Protein AF-A0A8T5PWH1-F1 (afdb_monomer)

pLDDT: mean 90.08, std 9.71, range [47.81, 97.44]

Structure (mmCIF, N/CA/C/O backbone):
data_AF-A0A8T5PWH1-F1
#
_entry.id   AF-A0A8T5PWH1-F1
#
loop_
_atom_site.group_PDB
_atom_site.id
_atom_site.type_symbol
_atom_site.label_atom_id
_atom_site.label_alt_id
_atom_site.label_comp_id
_atom_site.label_asym_id
_atom_site.label_entity_id
_atom_site.label_seq_id
_atom_site.pdbx_PDB_ins_code
_atom_site.Cartn_x
_atom_site.Cartn_y
_atom_site.Cartn_z
_atom_site.occupancy
_atom_site.B_iso_or_equiv
_atom_site.auth_seq_id
_atom_site.auth_comp_id
_atom_site.auth_asym_id
_atom_site.auth_atom_id
_atom_site.pdbx_PDB_model_num
ATOM 1 N N . MET A 1 1 ? 1.618 -3.485 6.341 1.00 92.50 1 MET A N 1
ATOM 2 C CA . MET A 1 1 ? 1.962 -2.926 5.008 1.00 92.50 1 MET A CA 1
ATOM 3 C C . MET A 1 1 ? 1.665 -1.430 4.912 1.00 92.50 1 MET A C 1
ATOM 5 O O . MET A 1 1 ? 1.039 -0.870 5.801 1.00 92.50 1 MET A O 1
ATOM 9 N N . ILE A 1 2 ? 2.108 -0.797 3.820 1.00 94.56 2 ILE A N 1
ATOM 10 C CA . ILE A 1 2 ? 1.769 0.587 3.446 1.00 94.56 2 ILE A CA 1
ATOM 11 C C . ILE A 1 2 ? 0.598 0.567 2.457 1.00 94.56 2 ILE A C 1
ATOM 13 O O . ILE A 1 2 ? 0.589 -0.266 1.549 1.00 94.56 2 ILE A O 1
ATOM 17 N N . PHE A 1 3 ? -0.353 1.490 2.600 1.00 94.88 3 PHE A N 1
ATOM 18 C CA . PHE A 1 3 ? -1.535 1.570 1.737 1.00 94.88 3 PHE A CA 1
ATOM 19 C C . PHE A 1 3 ? -1.434 2.732 0.743 1.00 94.88 3 PHE A C 1
ATOM 21 O O . PHE A 1 3 ? -1.719 2.570 -0.442 1.00 94.88 3 PHE A O 1
ATOM 28 N N . ASN A 1 4 ? -0.958 3.888 1.194 1.00 93.38 4 ASN A N 1
ATOM 29 C CA . ASN A 1 4 ? -0.771 5.075 0.378 1.00 93.38 4 ASN A CA 1
ATOM 30 C C . ASN A 1 4 ? 0.542 4.986 -0.407 1.00 93.38 4 ASN A C 1
ATOM 32 O O . ASN A 1 4 ? 1.616 4.764 0.150 1.00 93.38 4 ASN A O 1
ATOM 36 N N . ASN A 1 5 ? 0.476 5.208 -1.723 1.00 92.12 5 ASN A N 1
ATOM 37 C CA . ASN A 1 5 ? 1.646 5.208 -2.612 1.00 92.12 5 ASN A CA 1
ATOM 38 C C . ASN A 1 5 ? 2.511 3.933 -2.509 1.00 92.12 5 ASN A C 1
ATOM 40 O O . ASN A 1 5 ? 3.741 3.990 -2.642 1.00 92.12 5 ASN A O 1
ATOM 44 N N . TYR A 1 6 ? 1.893 2.776 -2.249 1.00 94.50 6 TYR A N 1
ATOM 45 C CA . TYR A 1 6 ? 2.614 1.535 -1.971 1.00 94.50 6 TYR A CA 1
ATOM 46 C C . TYR A 1 6 ? 3.537 1.104 -3.129 1.00 94.50 6 TYR A C 1
ATOM 48 O O . TYR A 1 6 ? 4.581 0.488 -2.888 1.00 94.50 6 TYR A O 1
ATOM 56 N N . LEU A 1 7 ? 3.226 1.474 -4.382 1.00 95.00 7 LEU A N 1
ATOM 57 C CA . LEU A 1 7 ? 4.062 1.150 -5.543 1.00 95.00 7 LEU A CA 1
ATOM 58 C C . LEU A 1 7 ? 5.452 1.781 -5.423 1.00 95.00 7 LEU A C 1
ATOM 60 O O . LEU A 1 7 ? 6.434 1.152 -5.815 1.00 95.00 7 LEU A O 1
ATOM 64 N N . ASN A 1 8 ? 5.574 2.968 -4.809 1.00 93.31 8 ASN A N 1
ATOM 65 C CA . ASN A 1 8 ? 6.879 3.588 -4.548 1.00 93.31 8 ASN A CA 1
ATOM 66 C C . ASN A 1 8 ? 7.753 2.711 -3.647 1.00 93.31 8 ASN A C 1
ATOM 68 O O . ASN A 1 8 ? 8.975 2.707 -3.785 1.00 93.31 8 ASN A O 1
ATOM 72 N N . LYS A 1 9 ? 7.140 1.973 -2.723 1.00 92.06 9 LYS A N 1
ATOM 73 C CA . LYS A 1 9 ? 7.845 1.111 -1.773 1.00 92.06 9 LYS A CA 1
ATOM 74 C C . LYS A 1 9 ? 8.153 -0.253 -2.379 1.00 92.06 9 LYS A C 1
ATOM 76 O O . LYS A 1 9 ? 9.256 -0.755 -2.162 1.00 92.06 9 LYS A O 1
ATOM 81 N N . VAL A 1 10 ? 7.236 -0.798 -3.180 1.00 93.44 10 VAL A N 1
ATOM 82 C CA . VAL A 1 10 ? 7.369 -2.105 -3.846 1.00 93.44 10 VAL A CA 1
ATOM 83 C C . VAL A 1 10 ? 8.328 -2.050 -5.035 1.00 93.44 10 VAL A C 1
ATOM 85 O O . VAL A 1 10 ? 9.243 -2.864 -5.117 1.00 93.44 10 VAL A O 1
ATOM 88 N N . PHE A 1 11 ? 8.171 -1.079 -5.935 1.00 93.88 11 PHE A N 1
ATOM 89 C CA . PHE A 1 11 ? 8.935 -1.018 -7.184 1.00 93.88 11 PHE A CA 1
ATOM 90 C C . PHE A 1 11 ? 10.041 0.036 -7.203 1.00 93.88 11 PHE A C 1
ATOM 92 O O . PHE A 1 11 ? 10.861 0.013 -8.112 1.00 93.88 11 PHE A O 1
ATOM 99 N N . GLY A 1 12 ? 10.126 0.916 -6.199 1.00 89.31 12 GLY A N 1
ATOM 100 C CA . GLY A 1 12 ? 10.997 2.100 -6.223 1.00 89.31 12 GLY A CA 1
ATOM 101 C C . GLY A 1 12 ? 12.500 1.859 -6.402 1.00 89.31 12 GLY A C 1
ATOM 102 O O . GLY A 1 12 ? 13.234 2.833 -6.564 1.00 89.31 12 GLY A O 1
ATOM 103 N N . THR A 1 13 ? 12.966 0.605 -6.405 1.00 93.38 13 THR A N 1
ATOM 104 C CA . THR A 1 13 ? 14.338 0.236 -6.766 1.00 93.38 13 THR A CA 1
ATOM 105 C C . THR A 1 13 ? 14.362 -0.912 -7.777 1.00 93.38 13 THR A C 1
ATOM 107 O O . THR A 1 13 ? 13.559 -1.847 -7.722 1.00 93.38 13 THR A O 1
ATOM 110 N N . LYS A 1 14 ? 15.352 -0.895 -8.680 1.00 93.56 14 LYS A N 1
ATOM 111 C CA . LYS A 1 14 ? 15.585 -1.993 -9.636 1.00 93.56 14 LYS A CA 1
ATOM 112 C C . LYS A 1 14 ? 15.816 -3.341 -8.938 1.00 93.56 14 LYS A C 1
ATOM 114 O O . LYS A 1 14 ? 15.380 -4.363 -9.458 1.00 93.56 14 LYS A O 1
ATOM 119 N N . VAL A 1 15 ? 16.471 -3.346 -7.772 1.00 95.69 15 VAL A N 1
ATOM 120 C CA . VAL A 1 15 ? 16.754 -4.568 -6.996 1.00 95.69 15 VAL A CA 1
ATOM 121 C C . VAL A 1 15 ? 15.458 -5.218 -6.507 1.00 95.69 15 VAL A C 1
ATOM 123 O O . VAL A 1 15 ? 15.275 -6.412 -6.719 1.00 95.69 15 VAL A O 1
ATOM 126 N N . LYS A 1 16 ? 14.509 -4.444 -5.958 1.00 95.88 16 LYS A N 1
ATOM 127 C CA . LYS A 1 16 ? 13.198 -4.977 -5.548 1.00 95.88 16 LYS A CA 1
ATOM 128 C C . LYS A 1 16 ? 12.418 -5.558 -6.720 1.00 95.88 16 LYS A C 1
ATOM 130 O O . LYS A 1 16 ? 11.876 -6.650 -6.597 1.00 95.88 16 LYS A O 1
ATOM 135 N N . VAL A 1 17 ? 12.412 -4.875 -7.870 1.00 95.81 17 VAL A N 1
ATOM 136 C CA . VAL A 1 17 ? 11.751 -5.384 -9.085 1.00 95.81 17 VAL A CA 1
ATOM 137 C C . VAL A 1 17 ? 12.359 -6.727 -9.503 1.00 95.81 17 VAL A C 1
ATOM 139 O O . VAL A 1 17 ? 11.616 -7.650 -9.819 1.00 95.81 17 VAL A O 1
ATOM 142 N N . LYS A 1 18 ? 13.695 -6.861 -9.472 1.00 96.44 18 LYS A N 1
ATOM 143 C CA . LYS A 1 18 ? 14.382 -8.124 -9.782 1.00 96.44 18 LYS A CA 1
ATOM 144 C C . LYS A 1 18 ? 14.034 -9.240 -8.785 1.00 96.44 18 LYS A C 1
ATOM 146 O O . LYS A 1 18 ? 13.733 -10.345 -9.223 1.00 96.44 18 LYS A O 1
ATOM 151 N N . ILE A 1 19 ? 14.046 -8.951 -7.478 1.00 97.06 19 ILE A N 1
ATOM 152 C CA . ILE A 1 19 ? 13.673 -9.917 -6.428 1.00 97.06 19 ILE A CA 1
ATOM 153 C C . ILE A 1 19 ? 12.242 -10.393 -6.628 1.00 97.06 19 ILE A C 1
ATOM 155 O O . ILE A 1 19 ? 12.006 -11.593 -6.694 1.00 97.06 19 ILE A O 1
ATOM 159 N N . LEU A 1 20 ? 11.292 -9.468 -6.767 1.00 97.06 20 LEU A N 1
ATOM 160 C CA . LEU A 1 20 ? 9.891 -9.818 -6.966 1.00 97.06 20 LEU A CA 1
ATOM 161 C C . LEU A 1 20 ? 9.713 -10.628 -8.252 1.00 97.06 20 LEU A C 1
ATOM 163 O O . LEU A 1 20 ? 9.110 -11.693 -8.199 1.00 97.06 20 LEU A O 1
ATOM 167 N N . ARG A 1 21 ? 10.315 -10.208 -9.373 1.00 96.50 21 ARG A N 1
ATOM 168 C CA . ARG A 1 21 ? 10.276 -10.974 -10.629 1.00 96.50 21 ARG A CA 1
ATOM 169 C C . ARG A 1 21 ? 10.718 -12.419 -10.427 1.00 96.50 21 ARG A C 1
ATOM 171 O O . ARG A 1 21 ? 10.034 -13.320 -10.896 1.00 96.50 21 ARG A O 1
ATOM 178 N N . PHE A 1 22 ? 11.837 -12.630 -9.736 1.00 97.00 22 PHE A N 1
ATOM 179 C CA . PHE A 1 22 ? 12.358 -13.965 -9.456 1.00 97.00 22 PHE A CA 1
ATOM 180 C C . PHE A 1 22 ? 11.412 -14.762 -8.545 1.00 97.00 22 PHE A C 1
ATOM 182 O O . PHE A 1 22 ? 11.007 -15.869 -8.882 1.0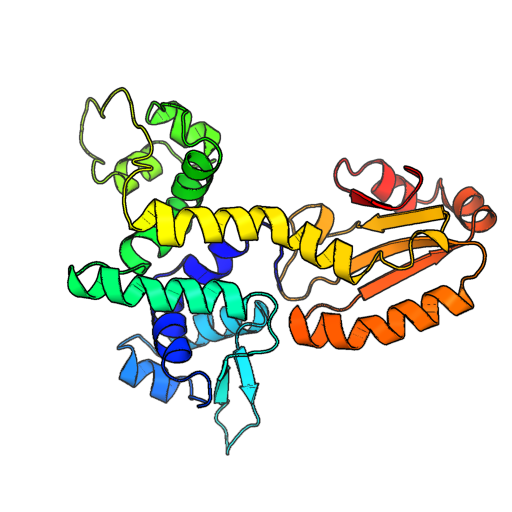0 97.00 22 PHE A O 1
ATOM 189 N N . LEU A 1 23 ? 10.982 -14.183 -7.424 1.00 96.81 23 LEU A N 1
ATOM 190 C CA . LEU A 1 23 ? 10.116 -14.865 -6.461 1.00 96.81 23 LEU A CA 1
ATOM 191 C C . LEU A 1 23 ? 8.728 -15.212 -7.034 1.00 96.81 23 LEU A C 1
ATOM 193 O O . LEU A 1 23 ? 8.175 -16.256 -6.701 1.00 96.81 23 LEU A O 1
ATOM 197 N N . PHE A 1 24 ? 8.170 -14.391 -7.930 1.00 96.69 24 PHE A N 1
ATOM 198 C CA . PHE A 1 24 ? 6.907 -14.694 -8.617 1.00 96.69 24 PHE A CA 1
ATOM 199 C C . PHE A 1 24 ? 7.030 -15.815 -9.666 1.00 96.69 24 PHE A C 1
ATOM 201 O O . PHE A 1 24 ? 6.004 -16.373 -10.054 1.00 96.69 24 PHE A O 1
ATOM 208 N N . GLN A 1 25 ? 8.243 -16.175 -10.109 1.00 95.69 25 GLN A N 1
ATOM 209 C CA . GLN A 1 25 ? 8.470 -17.381 -10.921 1.00 95.69 25 GLN A CA 1
ATOM 210 C C . GLN A 1 25 ? 8.418 -18.658 -10.075 1.00 95.69 25 GLN A C 1
ATOM 212 O O . GLN A 1 25 ? 8.009 -19.699 -10.578 1.00 95.69 25 GLN A O 1
ATOM 217 N N . TYR A 1 26 ? 8.767 -18.560 -8.789 1.00 95.38 26 TYR A N 1
ATOM 218 C CA . TYR A 1 26 ? 8.840 -19.686 -7.858 1.00 95.38 26 TYR A CA 1
ATOM 219 C C . TYR A 1 26 ? 8.033 -19.410 -6.576 1.00 95.38 26 TYR A C 1
ATOM 221 O O . TYR A 1 26 ? 8.592 -19.427 -5.479 1.00 95.38 26 TYR A O 1
ATOM 229 N N . PRO A 1 27 ? 6.713 -19.154 -6.670 1.00 94.00 27 PRO A N 1
ATOM 230 C CA . PRO A 1 27 ? 5.917 -18.677 -5.536 1.00 94.00 27 PRO A CA 1
ATOM 231 C C . PRO A 1 27 ? 5.781 -19.703 -4.398 1.00 94.00 27 PRO A C 1
ATOM 233 O O . PRO A 1 27 ? 5.379 -19.342 -3.293 1.00 94.00 27 PRO A O 1
ATOM 236 N N . ASP A 1 28 ? 6.094 -20.973 -4.661 1.00 92.62 28 ASP A N 1
ATOM 237 C CA . ASP A 1 28 ? 6.028 -22.068 -3.691 1.00 92.62 28 ASP A CA 1
ATOM 238 C C . ASP A 1 28 ? 7.359 -22.383 -3.006 1.00 92.62 28 ASP A C 1
ATOM 240 O O . ASP A 1 28 ? 7.360 -23.052 -1.971 1.00 92.62 28 ASP A O 1
ATOM 244 N N . ARG A 1 29 ? 8.471 -21.841 -3.510 1.00 92.31 29 ARG A N 1
ATOM 245 C CA . ARG A 1 29 ? 9.812 -22.080 -2.975 1.00 92.31 29 ARG A CA 1
ATOM 246 C C . ARG A 1 29 ? 10.281 -20.907 -2.113 1.00 92.31 29 ARG A C 1
ATOM 248 O O . ARG A 1 29 ? 10.066 -19.744 -2.452 1.00 92.31 29 ARG A O 1
ATOM 255 N N . GLY A 1 30 ? 10.923 -21.226 -0.991 1.00 92.12 30 GLY A N 1
ATOM 256 C CA . GLY A 1 30 ? 11.664 -20.261 -0.182 1.00 92.12 30 GLY A CA 1
ATOM 257 C C . GLY A 1 30 ? 13.114 -20.146 -0.630 1.00 92.12 30 GLY A C 1
ATOM 258 O O . GLY A 1 30 ? 13.702 -21.128 -1.077 1.00 92.12 30 GLY A O 1
ATOM 259 N N . PHE A 1 31 ? 13.683 -18.951 -0.491 1.00 93.69 31 PHE A N 1
ATOM 260 C CA . PHE A 1 31 ? 15.080 -18.676 -0.815 1.00 93.69 31 PHE A CA 1
ATOM 261 C C . PHE A 1 31 ? 15.748 -17.866 0.290 1.00 93.69 31 PHE A C 1
ATOM 263 O O . PHE A 1 31 ? 15.154 -16.944 0.854 1.00 93.69 31 PHE A O 1
ATOM 270 N N . THR A 1 32 ? 17.013 -18.156 0.555 1.00 92.38 32 THR A N 1
ATOM 271 C CA . THR A 1 32 ? 17.869 -17.329 1.406 1.00 92.38 32 THR A CA 1
ATOM 272 C C . THR A 1 32 ? 18.322 -16.062 0.677 1.00 92.38 32 THR A C 1
ATOM 274 O O . THR A 1 32 ? 18.342 -15.981 -0.556 1.00 92.38 32 THR A O 1
ATOM 277 N N . SER A 1 33 ? 18.774 -15.059 1.433 1.00 91.50 33 SER A N 1
ATOM 278 C CA . SER A 1 33 ? 19.395 -13.855 0.861 1.00 91.50 33 SER A CA 1
ATOM 279 C C . SER A 1 33 ? 20.625 -14.174 -0.002 1.00 91.50 33 SER A C 1
ATOM 281 O O . SER A 1 33 ? 20.859 -13.504 -1.010 1.00 91.50 33 SER A O 1
ATOM 283 N N . ARG A 1 34 ? 21.400 -15.204 0.366 1.00 89.62 34 ARG A N 1
ATOM 284 C CA . ARG A 1 34 ? 22.597 -15.646 -0.366 1.00 89.62 34 ARG A CA 1
ATOM 285 C C . ARG A 1 34 ? 22.243 -16.308 -1.693 1.00 89.62 34 ARG A C 1
ATOM 287 O O . ARG A 1 34 ? 22.852 -15.971 -2.704 1.00 89.62 34 ARG A O 1
ATOM 294 N N . GLU A 1 35 ? 21.247 -17.193 -1.713 1.00 93.94 35 GLU A N 1
ATOM 295 C CA . GLU A 1 35 ? 20.741 -17.783 -2.959 1.00 93.94 35 GLU A CA 1
ATOM 296 C C . GLU A 1 35 ? 20.217 -16.701 -3.905 1.00 93.94 35 GLU A C 1
ATOM 298 O O . GLU A 1 35 ? 20.626 -16.643 -5.063 1.00 93.94 35 GLU A O 1
ATOM 303 N N . LEU A 1 36 ? 19.383 -15.783 -3.401 1.00 95.19 36 LEU A N 1
ATOM 304 C CA . LEU A 1 36 ? 18.856 -14.675 -4.202 1.00 95.19 36 LEU A CA 1
ATOM 305 C C . LEU A 1 36 ? 19.972 -13.781 -4.751 1.00 95.19 36 LEU A C 1
ATOM 307 O O . LEU A 1 36 ? 19.900 -13.364 -5.903 1.00 95.19 36 LEU A O 1
ATOM 311 N N . SER A 1 37 ? 21.016 -13.509 -3.965 1.00 94.69 37 SER A N 1
ATOM 312 C CA . SER A 1 37 ? 22.180 -12.739 -4.418 1.00 94.69 37 SER A CA 1
ATOM 313 C C . SER A 1 37 ? 22.887 -13.404 -5.603 1.00 94.69 37 SER A C 1
ATOM 315 O O . SER A 1 37 ? 23.173 -12.713 -6.584 1.00 94.69 37 SER A O 1
ATOM 317 N N . LYS A 1 38 ? 23.076 -14.733 -5.558 1.00 93.06 38 LYS A N 1
ATOM 318 C CA . LYS A 1 38 ? 23.654 -15.519 -6.661 1.00 93.06 38 LYS A CA 1
ATOM 319 C C . LYS A 1 38 ? 22.767 -15.494 -7.910 1.00 93.06 38 LYS A C 1
ATOM 321 O O . LYS A 1 38 ? 23.256 -15.178 -8.987 1.00 93.06 38 LYS A O 1
ATOM 326 N N . PHE A 1 39 ? 21.464 -15.755 -7.774 1.00 94.56 39 PHE A N 1
ATOM 327 C CA . PHE A 1 39 ? 20.553 -15.817 -8.927 1.00 94.56 39 PHE A CA 1
ATOM 328 C C . PHE A 1 39 ? 20.279 -14.454 -9.577 1.00 94.56 39 PHE A C 1
ATOM 330 O O . PHE A 1 39 ? 20.096 -14.363 -10.788 1.00 94.56 39 PHE A O 1
ATOM 337 N N . ILE A 1 40 ? 20.217 -13.383 -8.783 1.00 93.19 40 ILE A N 1
ATOM 338 C CA . ILE A 1 40 ? 19.815 -12.046 -9.251 1.00 93.19 40 ILE A CA 1
ATOM 339 C C . ILE A 1 40 ? 21.027 -11.189 -9.664 1.00 93.19 40 ILE A C 1
ATOM 341 O O . ILE A 1 40 ? 20.863 -10.126 -10.282 1.00 93.19 40 ILE A O 1
ATOM 345 N N . ASN A 1 41 ? 22.238 -11.654 -9.339 1.00 91.62 41 ASN A N 1
ATOM 346 C CA . ASN A 1 41 ? 23.502 -10.951 -9.540 1.00 91.62 41 ASN A CA 1
ATOM 347 C C . ASN A 1 41 ? 23.456 -9.527 -8.952 1.00 91.62 41 ASN A C 1
ATOM 349 O O . ASN A 1 41 ? 23.519 -8.516 -9.656 1.00 91.62 41 ASN A O 1
ATOM 353 N N . CYS A 1 42 ? 23.197 -9.443 -7.647 1.00 92.94 42 CYS A N 1
ATOM 354 C CA . CYS A 1 42 ? 23.164 -8.198 -6.875 1.00 92.94 42 CYS A CA 1
ATOM 355 C C . CYS A 1 42 ? 23.820 -8.429 -5.512 1.00 92.94 42 CYS A C 1
ATOM 357 O O . CYS A 1 42 ? 23.760 -9.537 -4.976 1.00 92.94 42 CYS A O 1
ATOM 359 N N . SER A 1 43 ? 24.408 -7.382 -4.925 1.00 93.50 43 SER A N 1
ATOM 360 C CA . SER A 1 43 ? 25.120 -7.499 -3.648 1.00 93.50 43 SER A CA 1
ATOM 361 C C . SER A 1 43 ? 24.210 -7.993 -2.522 1.00 93.50 43 SER A C 1
ATOM 363 O O . SER A 1 43 ? 23.042 -7.598 -2.426 1.00 93.50 43 SER A O 1
ATOM 365 N N . HIS A 1 44 ? 24.765 -8.807 -1.625 1.00 90.44 44 HIS A N 1
ATOM 366 C CA . HIS A 1 44 ? 24.037 -9.368 -0.489 1.00 90.44 44 HIS A CA 1
ATOM 367 C C . HIS A 1 44 ? 23.355 -8.290 0.376 1.00 90.44 44 HIS A C 1
ATOM 369 O O . HIS A 1 44 ? 22.204 -8.459 0.786 1.00 90.44 44 HIS A O 1
ATOM 375 N N . THR A 1 45 ? 24.018 -7.151 0.598 1.00 91.56 45 THR A N 1
ATOM 376 C CA . THR A 1 45 ? 23.474 -6.014 1.360 1.00 91.56 45 THR A CA 1
ATOM 377 C C . THR A 1 45 ? 22.255 -5.399 0.672 1.00 91.56 45 THR A C 1
ATOM 379 O O . THR A 1 45 ? 21.233 -5.157 1.315 1.00 91.56 45 THR A O 1
ATOM 382 N N . SER A 1 46 ? 22.316 -5.195 -0.650 1.00 93.75 46 SER A N 1
ATOM 383 C CA . SER A 1 46 ? 21.192 -4.636 -1.414 1.00 93.75 46 SER A CA 1
ATOM 384 C C . SER A 1 46 ? 19.978 -5.572 -1.436 1.00 93.75 46 SER A C 1
ATOM 386 O O . SER A 1 46 ? 18.840 -5.107 -1.309 1.00 93.75 46 SER A O 1
ATOM 388 N N . ILE A 1 47 ? 20.223 -6.885 -1.533 1.00 95.31 47 ILE A N 1
ATOM 389 C CA . ILE A 1 47 ? 19.196 -7.925 -1.454 1.00 95.31 47 ILE A CA 1
ATOM 390 C C . ILE A 1 47 ? 18.566 -7.931 -0.062 1.00 95.31 47 ILE A C 1
ATOM 392 O O . ILE A 1 47 ? 17.352 -7.803 0.050 1.00 95.31 47 ILE A O 1
ATOM 396 N N . SER A 1 48 ? 19.376 -7.993 0.996 1.00 92.25 48 SER A N 1
ATOM 397 C CA . SER A 1 48 ? 18.901 -8.049 2.386 1.00 92.25 48 SER A CA 1
ATOM 398 C C . SER A 1 48 ? 18.047 -6.835 2.762 1.00 92.25 48 SER A C 1
ATOM 400 O O . SER A 1 48 ? 16.958 -6.988 3.315 1.00 92.25 48 SER A O 1
ATOM 402 N N . ASN A 1 49 ? 18.483 -5.627 2.389 1.00 92.44 49 ASN A N 1
ATOM 403 C CA . ASN A 1 49 ? 17.702 -4.408 2.610 1.00 92.44 49 ASN A CA 1
ATOM 404 C C . ASN A 1 49 ? 16.385 -4.419 1.819 1.00 92.44 49 ASN A C 1
ATOM 406 O O . ASN A 1 49 ? 15.334 -4.073 2.354 1.00 92.44 49 ASN A O 1
ATOM 410 N N . SER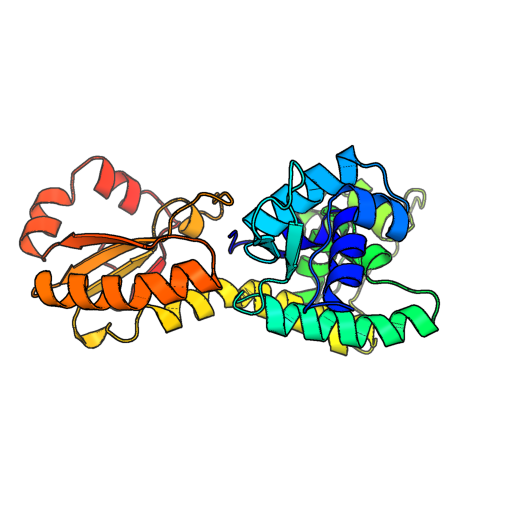 A 1 50 ? 16.419 -4.866 0.560 1.00 95.12 50 SER A N 1
ATOM 411 C CA . SER A 1 50 ? 15.214 -4.958 -0.270 1.00 95.12 50 SER A CA 1
ATOM 412 C C . SER A 1 50 ? 14.224 -6.003 0.254 1.00 95.12 50 SER A C 1
ATOM 414 O O . SER A 1 50 ? 13.022 -5.758 0.222 1.00 95.12 50 SER A O 1
ATOM 416 N N . LEU A 1 51 ? 14.707 -7.137 0.769 1.00 94.56 51 LEU A N 1
ATOM 417 C CA . LEU A 1 51 ? 13.876 -8.178 1.378 1.00 94.56 51 LEU A CA 1
ATOM 418 C C . LEU A 1 51 ? 13.177 -7.677 2.641 1.00 94.56 51 LEU A C 1
ATOM 420 O O . LEU A 1 51 ? 11.997 -7.958 2.811 1.00 94.56 51 LEU A O 1
ATOM 424 N N . ARG A 1 52 ? 13.849 -6.877 3.481 1.00 91.94 52 ARG A N 1
ATOM 425 C CA . ARG A 1 52 ? 13.215 -6.251 4.654 1.00 91.94 52 ARG A CA 1
ATOM 426 C C . ARG A 1 52 ? 12.013 -5.393 4.254 1.00 91.94 52 ARG A C 1
ATOM 428 O O . ARG A 1 52 ? 10.944 -5.521 4.844 1.00 91.94 52 ARG A O 1
ATOM 435 N N . ASP A 1 53 ? 12.168 -4.569 3.223 1.00 92.75 53 ASP A N 1
ATOM 436 C CA . ASP A 1 53 ? 11.083 -3.723 2.718 1.00 92.75 53 ASP A CA 1
ATOM 437 C C . ASP A 1 53 ? 9.944 -4.545 2.093 1.00 92.75 53 ASP A C 1
ATOM 439 O O . ASP A 1 53 ? 8.772 -4.251 2.314 1.00 92.75 53 ASP A O 1
ATOM 443 N N . ILE A 1 54 ? 10.271 -5.586 1.318 1.00 95.50 54 ILE A N 1
ATOM 444 C CA . ILE A 1 54 ? 9.273 -6.479 0.707 1.00 95.50 54 ILE A CA 1
ATOM 445 C C . ILE A 1 54 ? 8.508 -7.256 1.796 1.00 95.50 54 ILE A C 1
ATOM 447 O O . ILE A 1 54 ? 7.291 -7.415 1.693 1.00 95.50 54 ILE A O 1
ATOM 451 N N . ALA A 1 55 ? 9.188 -7.684 2.863 1.00 94.06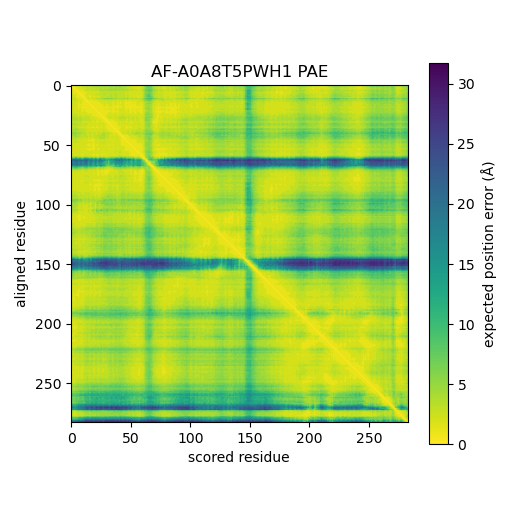 55 ALA A N 1
ATOM 452 C CA . ALA A 1 55 ? 8.564 -8.310 4.026 1.00 94.06 55 ALA A CA 1
ATOM 453 C C . ALA A 1 55 ? 7.643 -7.329 4.767 1.00 94.06 55 ALA A C 1
ATOM 455 O O . ALA A 1 55 ? 6.503 -7.672 5.062 1.00 94.06 55 ALA A O 1
ATOM 456 N N . GLY A 1 56 ? 8.072 -6.077 4.973 1.00 93.00 56 GLY A N 1
ATOM 457 C CA . GLY A 1 56 ? 7.231 -5.022 5.559 1.00 93.00 56 GLY A CA 1
ATOM 458 C C . GLY A 1 56 ? 5.985 -4.677 4.726 1.00 93.00 56 GLY A C 1
ATOM 459 O O . GLY A 1 56 ? 4.973 -4.214 5.254 1.00 93.00 56 GLY A O 1
ATOM 460 N N . MET A 1 57 ? 6.020 -4.951 3.420 1.00 94.50 57 MET A N 1
ATOM 461 C CA . MET A 1 57 ? 4.864 -4.869 2.519 1.00 94.50 57 MET A CA 1
ATOM 462 C C . MET A 1 57 ? 3.953 -6.104 2.565 1.00 94.50 57 MET A C 1
ATOM 464 O O . MET A 1 57 ? 3.007 -6.181 1.785 1.00 94.50 57 MET A O 1
ATOM 468 N N . ASN A 1 58 ? 4.230 -7.062 3.453 1.00 95.38 58 ASN A N 1
ATOM 469 C CA . ASN A 1 58 ? 3.539 -8.344 3.558 1.00 95.38 58 ASN A CA 1
ATOM 470 C C . ASN A 1 58 ? 3.534 -9.141 2.236 1.00 95.38 58 ASN A C 1
ATOM 472 O O . ASN A 1 58 ? 2.588 -9.869 1.955 1.00 95.38 58 ASN A O 1
ATOM 476 N N . LEU A 1 59 ? 4.556 -8.978 1.385 1.00 96.12 59 LEU A N 1
ATOM 477 C CA . LEU A 1 59 ? 4.667 -9.668 0.088 1.00 96.12 59 LEU A CA 1
ATOM 478 C C . LEU A 1 59 ? 5.450 -10.975 0.165 1.00 96.12 59 LEU A C 1
ATOM 480 O O . LEU A 1 59 ? 5.281 -11.851 -0.681 1.00 96.12 59 LEU A O 1
ATOM 484 N N . ILE A 1 60 ? 6.305 -11.101 1.174 1.00 95.69 60 ILE A N 1
ATOM 485 C CA . ILE A 1 60 ? 7.036 -12.319 1.502 1.00 95.69 60 ILE A CA 1
ATOM 486 C C . ILE A 1 60 ? 6.859 -12.599 2.988 1.00 95.69 60 ILE A C 1
ATOM 488 O O . ILE A 1 60 ? 6.742 -11.664 3.780 1.00 95.69 60 ILE A O 1
ATOM 492 N N . ARG A 1 61 ? 6.878 -13.874 3.367 1.00 88.88 61 ARG A N 1
ATOM 493 C CA . ARG A 1 61 ? 7.044 -14.285 4.761 1.00 88.88 61 ARG A CA 1
ATOM 494 C C . ARG A 1 61 ? 8.471 -14.786 4.945 1.00 88.88 61 ARG A C 1
ATOM 496 O O . ARG A 1 61 ? 9.013 -15.454 4.059 1.00 88.88 61 ARG A O 1
ATOM 503 N N . GLY A 1 62 ? 9.069 -14.420 6.075 1.00 71.50 62 GLY A N 1
ATOM 504 C CA . GLY A 1 62 ? 10.246 -15.108 6.584 1.00 71.50 62 GLY A CA 1
ATOM 505 C C . GLY A 1 62 ? 9.760 -16.428 7.156 1.00 71.50 62 GLY A C 1
ATOM 506 O O . GLY A 1 62 ? 9.144 -16.428 8.216 1.00 71.50 62 GLY A O 1
ATOM 507 N N . PHE A 1 63 ? 9.930 -17.514 6.416 1.00 60.16 63 PHE A N 1
ATOM 508 C CA . PHE A 1 63 ? 9.700 -18.840 6.965 1.00 60.16 63 PHE A CA 1
ATOM 509 C C . PHE A 1 63 ? 10.936 -19.236 7.771 1.00 60.16 63 PHE A C 1
ATOM 511 O O . PHE A 1 63 ? 12.044 -18.784 7.473 1.00 60.16 63 PHE A O 1
ATOM 518 N N . GLU A 1 64 ? 10.665 -19.993 8.828 1.00 52.12 64 GLU A N 1
ATOM 519 C CA . GLU A 1 64 ? 11.551 -20.634 9.801 1.00 52.12 64 GLU A CA 1
ATOM 520 C C . GLU A 1 64 ? 13.050 -20.642 9.464 1.00 52.12 64 GLU A C 1
ATOM 522 O O . GLU A 1 64 ? 13.487 -20.911 8.342 1.00 52.12 64 GLU A O 1
ATOM 527 N N . ARG A 1 65 ? 13.866 -20.373 10.488 1.00 54.22 65 ARG A N 1
ATOM 528 C CA . ARG A 1 65 ? 15.317 -20.525 10.402 1.00 54.22 65 ARG A CA 1
ATOM 529 C C . ARG A 1 65 ? 15.651 -21.989 10.111 1.00 54.22 65 ARG A C 1
ATOM 531 O O . ARG A 1 65 ? 15.517 -22.830 10.991 1.00 54.22 65 ARG A O 1
ATOM 538 N N . ILE A 1 66 ? 16.150 -22.281 8.913 1.00 55.12 66 ILE A N 1
ATOM 539 C CA . ILE A 1 66 ? 16.858 -23.540 8.663 1.00 55.12 66 ILE A CA 1
ATOM 540 C C . ILE A 1 66 ? 18.330 -23.255 8.969 1.00 55.12 66 ILE A C 1
ATOM 542 O O . ILE A 1 66 ? 19.022 -22.565 8.213 1.00 55.12 66 ILE A O 1
ATOM 546 N N . GLY A 1 67 ? 18.781 -23.702 10.142 1.00 69.56 67 GLY A N 1
ATOM 547 C CA . GLY A 1 67 ? 20.075 -23.313 10.706 1.00 69.56 67 GLY A CA 1
ATOM 548 C C . GLY A 1 67 ? 20.100 -21.831 11.106 1.00 69.56 67 GLY A C 1
ATOM 549 O O . GLY A 1 67 ? 19.259 -21.368 11.870 1.00 69.56 67 GLY A O 1
ATOM 550 N N . THR A 1 68 ? 21.064 -21.061 10.593 1.00 67.19 68 THR A N 1
ATOM 551 C CA . THR A 1 68 ? 21.207 -19.618 10.891 1.00 67.19 68 THR A CA 1
ATOM 552 C C . THR A 1 68 ? 20.593 -18.701 9.829 1.00 67.19 68 THR A C 1
ATOM 554 O O . THR A 1 68 ? 20.549 -17.482 10.017 1.00 67.19 68 THR A O 1
ATOM 557 N N . ALA A 1 69 ? 20.117 -19.255 8.709 1.00 75.56 69 ALA A N 1
ATOM 558 C CA . ALA A 1 69 ? 19.642 -18.485 7.566 1.00 75.56 69 ALA A CA 1
ATOM 559 C C . ALA A 1 69 ? 18.113 -18.346 7.556 1.00 75.56 69 ALA A C 1
ATOM 561 O O . ALA A 1 69 ? 17.379 -19.322 7.699 1.00 75.56 69 ALA A O 1
ATOM 562 N N . ASN A 1 70 ? 17.633 -17.122 7.322 1.00 83.00 70 ASN A N 1
ATOM 563 C CA . ASN A 1 70 ? 16.212 -16.857 7.104 1.00 83.00 70 ASN A CA 1
ATOM 564 C C . ASN A 1 70 ? 15.830 -17.197 5.656 1.00 83.00 70 ASN A C 1
ATOM 566 O O . ASN A 1 70 ? 16.506 -16.751 4.720 1.00 83.00 70 ASN A O 1
ATOM 570 N N . TYR A 1 71 ? 14.720 -17.915 5.476 1.00 88.62 71 TYR A N 1
ATOM 571 C CA . TYR A 1 71 ? 14.154 -18.215 4.162 1.00 88.62 71 TYR A CA 1
ATOM 572 C C . TYR A 1 71 ? 12.988 -17.284 3.850 1.00 88.62 71 TYR A C 1
ATOM 574 O O . TYR A 1 71 ? 12.098 -17.067 4.665 1.00 88.62 71 TYR A O 1
ATOM 582 N N . PHE A 1 72 ? 12.968 -16.745 2.636 1.00 93.06 72 PHE A N 1
ATOM 583 C CA . PHE A 1 72 ? 11.931 -15.835 2.169 1.00 93.06 72 PHE A CA 1
ATOM 584 C C . PHE A 1 72 ? 11.114 -16.491 1.061 1.00 93.06 72 PHE A C 1
ATOM 586 O O . PHE A 1 72 ? 11.667 -16.892 0.037 1.00 93.06 72 PHE A O 1
ATOM 593 N N . LYS A 1 73 ? 9.794 -16.561 1.239 1.00 94.69 73 LYS A N 1
ATOM 594 C CA . LYS A 1 73 ? 8.847 -17.068 0.231 1.00 94.69 73 LYS A CA 1
ATOM 595 C C . LYS A 1 73 ? 7.691 -16.094 0.059 1.00 94.69 73 LYS A C 1
ATOM 597 O O . LYS A 1 73 ? 7.326 -15.389 0.998 1.00 94.69 73 LYS A O 1
ATOM 602 N N . ILE A 1 74 ? 7.124 -16.047 -1.147 1.00 96.75 74 ILE A N 1
ATOM 603 C CA . ILE A 1 74 ? 5.975 -15.190 -1.458 1.00 96.75 74 ILE A CA 1
ATOM 604 C C . ILE A 1 74 ? 4.816 -15.469 -0.497 1.00 96.75 74 ILE A C 1
ATOM 606 O O . ILE A 1 74 ? 4.399 -16.611 -0.306 1.00 96.75 74 ILE A O 1
ATOM 610 N N . ASN A 1 75 ? 4.255 -14.400 0.068 1.00 95.94 75 ASN A N 1
ATOM 611 C CA . ASN A 1 75 ? 3.006 -14.466 0.804 1.00 95.94 75 ASN A CA 1
ATOM 612 C C . ASN A 1 75 ? 1.830 -14.458 -0.184 1.00 95.94 75 ASN A C 1
ATOM 614 O O . ASN A 1 75 ? 1.387 -13.396 -0.623 1.00 95.94 75 ASN A O 1
ATOM 618 N N . LYS A 1 76 ? 1.295 -15.638 -0.511 1.00 96.25 76 LYS A N 1
ATOM 619 C CA . LYS A 1 76 ? 0.118 -15.768 -1.389 1.00 96.25 76 LYS A CA 1
ATOM 620 C C . LYS A 1 76 ? -1.166 -15.185 -0.782 1.00 96.25 76 LYS A C 1
ATOM 622 O O . LYS A 1 76 ? -2.071 -14.839 -1.532 1.00 96.25 76 LYS A O 1
ATOM 627 N N . MET A 1 77 ? -1.231 -15.040 0.545 1.00 95.69 77 MET A N 1
ATOM 628 C CA . MET A 1 77 ? -2.372 -14.432 1.245 1.00 95.69 77 MET A CA 1
ATOM 629 C C . MET A 1 77 ? -2.343 -12.903 1.193 1.00 95.69 77 MET A C 1
ATOM 631 O O . MET A 1 77 ? -3.336 -12.259 1.517 1.00 95.69 77 MET A O 1
ATOM 635 N N . SER A 1 78 ? -1.214 -12.313 0.784 1.00 96.25 78 SER A N 1
ATOM 636 C CA . SER A 1 78 ? -1.077 -10.867 0.657 1.00 96.25 78 SER A CA 1
ATOM 637 C C . SER A 1 78 ? -2.164 -10.288 -0.240 1.00 96.25 78 SER A C 1
ATOM 639 O O . SER A 1 78 ? -2.357 -10.746 -1.370 1.00 96.25 78 SER A O 1
ATOM 641 N N . ILE A 1 79 ? -2.796 -9.197 0.191 1.00 95.50 79 ILE A N 1
ATOM 642 C CA . ILE A 1 79 ? -3.785 -8.484 -0.626 1.00 95.50 79 ILE A CA 1
ATOM 643 C C . ILE A 1 79 ? -3.197 -7.985 -1.960 1.00 95.50 79 ILE A C 1
ATOM 645 O O . ILE A 1 79 ? -3.930 -7.786 -2.933 1.00 95.50 79 ILE A O 1
ATOM 649 N N . LEU A 1 80 ? -1.870 -7.817 -2.016 1.00 95.81 80 LEU A N 1
ATOM 650 C CA . LEU A 1 80 ? -1.110 -7.397 -3.190 1.00 95.81 80 LEU A CA 1
ATOM 651 C C . LEU A 1 80 ? -0.796 -8.545 -4.166 1.00 95.81 80 LEU A C 1
ATOM 653 O O . LEU A 1 80 ? -0.495 -8.279 -5.332 1.00 95.81 80 LEU A O 1
ATOM 657 N N . PHE A 1 81 ? -0.849 -9.808 -3.722 1.00 96.62 81 PHE A N 1
ATOM 658 C CA . PHE A 1 81 ? -0.321 -10.957 -4.467 1.00 96.62 81 PHE A CA 1
ATOM 659 C C . PHE A 1 81 ? -0.946 -11.095 -5.858 1.00 96.62 81 PHE A C 1
ATOM 661 O O . PHE A 1 81 ? -0.221 -11.145 -6.849 1.00 96.62 81 PHE A O 1
ATOM 668 N N . ASN A 1 82 ? -2.278 -11.101 -5.952 1.00 95.88 82 ASN A N 1
ATOM 669 C CA . ASN A 1 82 ? -2.975 -11.339 -7.220 1.00 95.88 82 ASN A CA 1
ATOM 670 C C . ASN A 1 82 ? -2.693 -10.250 -8.261 1.00 95.88 82 ASN A C 1
ATOM 672 O O . ASN A 1 82 ? -2.475 -10.559 -9.434 1.00 95.88 82 ASN A O 1
ATOM 676 N N . ASN A 1 83 ? -2.648 -8.983 -7.836 1.00 94.69 83 ASN A N 1
ATOM 677 C CA . ASN A 1 83 ? -2.333 -7.888 -8.746 1.00 94.69 83 ASN A CA 1
ATOM 678 C C . ASN A 1 83 ? -0.884 -7.996 -9.240 1.00 94.69 83 ASN A C 1
ATOM 680 O O . ASN A 1 83 ? -0.636 -8.026 -10.444 1.00 94.69 83 ASN A O 1
ATOM 684 N N . LEU A 1 84 ? 0.075 -8.162 -8.326 1.00 96.50 84 LEU A N 1
ATOM 685 C CA . LEU A 1 84 ? 1.481 -8.274 -8.711 1.00 96.50 84 LEU A CA 1
ATOM 686 C C . LEU A 1 84 ? 1.767 -9.532 -9.545 1.00 96.50 84 LEU A C 1
ATOM 688 O O . LEU A 1 84 ? 2.543 -9.461 -10.495 1.00 96.50 84 LEU A O 1
ATOM 692 N N . LYS A 1 85 ? 1.094 -10.658 -9.277 1.00 97.25 85 LYS A N 1
ATOM 693 C CA . LYS A 1 85 ? 1.180 -11.862 -10.116 1.00 97.25 85 LYS A CA 1
ATOM 694 C C . LYS A 1 85 ? 0.788 -11.544 -11.559 1.00 97.25 85 LYS A C 1
ATOM 696 O O . LYS A 1 85 ? 1.531 -11.886 -12.475 1.00 97.25 85 LYS A O 1
ATOM 701 N N . LYS A 1 86 ? -0.330 -10.836 -11.767 1.00 96.00 86 LYS A N 1
ATOM 702 C CA . LYS A 1 86 ? -0.785 -10.394 -13.098 1.00 96.00 86 LYS A CA 1
ATOM 703 C C . LYS A 1 86 ? 0.259 -9.504 -13.784 1.00 96.00 86 LYS A C 1
ATOM 705 O O . LYS A 1 86 ? 0.561 -9.709 -14.957 1.00 96.00 86 LYS A O 1
ATOM 710 N N . VAL A 1 87 ? 0.867 -8.575 -13.043 1.00 95.75 87 VAL A N 1
ATOM 711 C CA . VAL A 1 87 ? 1.945 -7.703 -13.543 1.00 95.75 87 VAL A CA 1
ATOM 712 C C . VAL A 1 87 ? 3.137 -8.507 -14.055 1.00 95.75 87 VAL A C 1
ATOM 714 O O . VAL A 1 87 ? 3.584 -8.278 -15.176 1.00 95.75 87 VAL A O 1
ATOM 717 N N . PHE A 1 88 ? 3.643 -9.458 -13.266 1.00 96.12 88 PHE A N 1
ATOM 718 C CA . PHE A 1 88 ? 4.808 -10.262 -13.649 1.00 96.12 88 PHE A CA 1
ATOM 719 C C . PHE A 1 88 ? 4.497 -11.288 -14.744 1.00 96.12 88 PHE A C 1
ATOM 721 O O . PHE A 1 88 ? 5.384 -11.623 -15.526 1.00 96.12 88 PHE A O 1
ATOM 728 N N . VAL A 1 89 ? 3.243 -11.736 -14.865 1.00 95.44 89 VAL A N 1
ATOM 729 C CA . VAL A 1 89 ? 2.785 -12.509 -16.029 1.00 95.44 89 VAL A CA 1
ATOM 730 C C . VAL A 1 89 ? 2.890 -11.667 -17.301 1.00 95.44 89 VAL A C 1
ATOM 732 O O . VAL A 1 89 ? 3.516 -12.110 -18.260 1.00 95.44 89 VAL A O 1
ATOM 735 N N . TYR A 1 90 ? 2.371 -10.435 -17.308 1.00 94.94 90 TYR A N 1
ATOM 736 C CA . TYR A 1 90 ? 2.482 -9.555 -18.479 1.00 94.94 90 TYR A CA 1
ATOM 737 C C . TYR A 1 90 ? 3.896 -9.034 -18.732 1.00 94.94 90 TYR A C 1
ATOM 739 O O . TYR A 1 90 ? 4.242 -8.748 -19.878 1.00 94.94 90 TYR A O 1
ATOM 747 N N . GLU A 1 91 ? 4.736 -8.923 -17.701 1.00 94.25 91 GLU A N 1
ATOM 748 C CA . GLU A 1 91 ? 6.139 -8.549 -17.880 1.00 94.25 91 GLU A CA 1
ATOM 749 C C . GLU A 1 91 ? 6.875 -9.543 -18.792 1.00 94.25 91 GLU A C 1
ATOM 751 O O . GLU A 1 91 ? 7.750 -9.120 -19.546 1.00 94.25 91 GLU A O 1
ATOM 756 N N . LYS A 1 92 ? 6.489 -10.829 -18.816 1.00 94.31 92 LYS A N 1
ATOM 757 C CA . LYS A 1 92 ? 7.078 -11.821 -19.734 1.00 94.31 92 LYS A CA 1
ATOM 758 C C . LYS A 1 92 ? 6.995 -11.384 -21.200 1.00 94.31 92 LYS A C 1
ATOM 760 O O . LYS A 1 92 ? 7.957 -11.562 -21.939 1.00 94.31 92 LYS A O 1
ATOM 765 N N . GLU A 1 93 ? 5.904 -10.735 -21.607 1.00 92.62 93 GLU A N 1
ATOM 766 C CA . GLU A 1 93 ? 5.756 -10.191 -22.965 1.00 92.62 93 GLU A CA 1
ATOM 767 C C . GLU A 1 93 ? 6.658 -8.976 -23.225 1.00 92.62 93 GLU A C 1
ATOM 769 O O . GLU A 1 93 ? 7.120 -8.770 -24.347 1.00 92.62 93 GLU A O 1
ATOM 774 N N . LEU A 1 94 ? 6.951 -8.171 -22.196 1.00 90.56 94 LEU A N 1
ATOM 775 C CA . LEU A 1 94 ? 7.932 -7.088 -22.314 1.00 90.56 94 LEU A CA 1
ATOM 776 C C . LEU A 1 94 ? 9.345 -7.648 -22.497 1.00 90.56 94 LEU A C 1
ATOM 778 O O . LEU A 1 94 ? 10.102 -7.121 -23.314 1.00 90.56 94 LEU A O 1
ATOM 782 N N . LEU A 1 95 ? 9.675 -8.722 -21.772 1.00 91.88 95 LEU A N 1
ATOM 783 C CA . LEU A 1 95 ? 10.994 -9.356 -21.817 1.00 91.88 95 LEU A CA 1
ATOM 784 C C . LEU A 1 95 ? 11.315 -9.895 -23.212 1.00 91.88 95 LEU A C 1
ATOM 786 O O . LEU A 1 95 ? 12.434 -9.700 -23.673 1.00 91.88 95 LEU A O 1
ATOM 790 N N . LYS A 1 96 ? 10.322 -10.439 -23.934 1.00 92.94 96 LYS A N 1
ATOM 791 C CA . LYS A 1 96 ? 10.463 -10.841 -25.351 1.00 92.94 96 LYS A CA 1
ATOM 792 C C . LYS A 1 96 ? 10.914 -9.700 -26.270 1.00 92.94 96 LYS A C 1
ATOM 794 O O . LYS A 1 96 ? 11.449 -9.942 -27.342 1.00 92.94 96 LYS A O 1
ATOM 799 N N . ARG A 1 97 ? 10.685 -8.447 -25.866 1.00 89.12 97 ARG A N 1
ATOM 800 C CA . ARG A 1 97 ? 11.064 -7.230 -26.604 1.00 89.12 97 ARG A CA 1
ATOM 801 C C . ARG A 1 97 ? 12.279 -6.533 -25.986 1.00 89.12 97 ARG A C 1
ATOM 803 O O . ARG A 1 97 ? 12.417 -5.319 -26.139 1.00 89.12 97 ARG A O 1
ATOM 810 N N . ASN A 1 98 ? 13.097 -7.260 -25.219 1.00 88.56 98 ASN A N 1
ATOM 811 C CA . ASN A 1 98 ? 14.242 -6.743 -24.460 1.00 88.56 98 ASN A CA 1
ATOM 812 C C . ASN A 1 98 ? 13.891 -5.577 -23.515 1.00 88.56 98 ASN A C 1
ATOM 814 O O . ASN A 1 98 ? 14.727 -4.733 -23.192 1.00 88.56 98 ASN A O 1
ATOM 818 N N . LYS A 1 99 ? 12.638 -5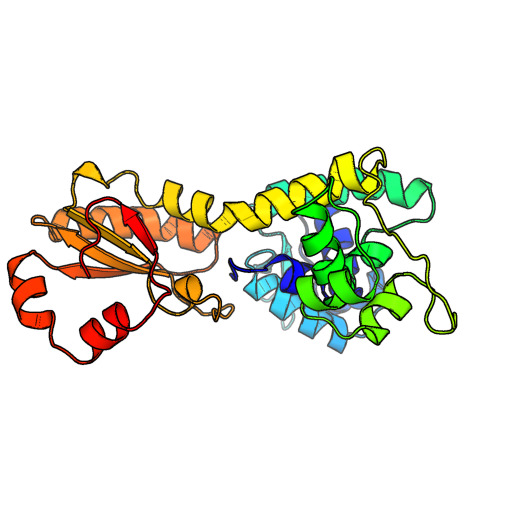.520 -23.045 1.00 88.94 99 LYS A N 1
ATOM 819 C CA . LYS A 1 99 ? 12.144 -4.524 -22.088 1.00 88.94 99 LYS A CA 1
ATOM 820 C C . LYS A 1 99 ? 11.791 -5.202 -20.775 1.00 88.94 99 LYS A C 1
ATOM 822 O O . LYS A 1 99 ? 11.372 -6.348 -20.741 1.00 88.94 99 LYS A O 1
ATOM 827 N N . ASN A 1 100 ? 11.918 -4.489 -19.665 1.00 90.12 100 ASN A N 1
ATOM 828 C CA . ASN A 1 100 ? 11.484 -5.007 -18.370 1.00 90.12 100 ASN A CA 1
ATOM 829 C C . ASN A 1 100 ? 10.860 -3.909 -17.513 1.00 90.12 100 ASN A C 1
ATOM 831 O O . ASN A 1 100 ? 11.111 -2.719 -17.711 1.00 90.12 100 ASN A O 1
ATOM 835 N N . LEU A 1 101 ? 10.067 -4.307 -16.523 1.00 88.62 101 LEU A N 1
ATOM 836 C CA . LEU A 1 101 ? 9.346 -3.402 -15.638 1.00 88.62 101 LEU A CA 1
ATOM 837 C C . LEU A 1 101 ? 10.291 -2.495 -14.848 1.00 88.62 101 LEU A C 1
ATOM 839 O O . LEU A 1 101 ? 9.954 -1.348 -14.575 1.00 88.62 101 LEU A O 1
ATOM 843 N N . GLY A 1 102 ? 11.507 -2.956 -14.544 1.00 87.69 102 GLY A N 1
ATOM 844 C CA . GLY A 1 102 ? 12.527 -2.168 -13.849 1.00 87.69 102 GLY A CA 1
ATOM 845 C C . GLY A 1 102 ? 12.982 -0.935 -14.636 1.00 87.69 102 GLY A C 1
ATOM 846 O O . GLY A 1 102 ? 13.401 0.052 -14.031 1.00 87.69 102 GLY A O 1
ATOM 847 N N . MET A 1 103 ? 12.846 -0.940 -15.966 1.00 88.81 103 MET A N 1
ATOM 848 C CA . MET A 1 103 ? 13.103 0.236 -16.806 1.00 88.81 103 MET A CA 1
ATOM 849 C C . MET A 1 103 ? 12.067 1.344 -16.579 1.00 88.81 103 MET A C 1
ATOM 851 O O . MET A 1 103 ? 12.406 2.521 -16.713 1.00 88.81 103 MET A O 1
ATOM 855 N N . TYR A 1 104 ? 10.843 0.978 -16.189 1.00 88.38 104 TYR A N 1
ATOM 856 C CA . TYR A 1 104 ? 9.700 1.883 -16.045 1.00 88.38 104 TYR A CA 1
ATOM 857 C C . TYR A 1 104 ? 9.377 2.213 -14.586 1.00 88.38 104 TYR A C 1
ATOM 859 O O . TYR A 1 104 ? 9.165 3.372 -14.261 1.00 88.38 104 TYR A O 1
ATOM 867 N N . LEU A 1 105 ? 9.385 1.221 -13.695 1.00 87.75 105 LEU A N 1
ATOM 868 C CA . LEU A 1 105 ? 8.995 1.372 -12.291 1.00 87.75 105 LEU A CA 1
ATOM 869 C C . LEU A 1 105 ? 10.176 1.303 -11.317 1.00 87.75 105 LEU A C 1
ATOM 871 O O . LEU A 1 105 ? 9.989 1.612 -10.154 1.00 87.75 105 LEU A O 1
ATOM 875 N N . GLY A 1 106 ? 11.399 0.986 -11.761 1.00 88.50 106 GLY A N 1
ATOM 876 C CA . GLY A 1 106 ? 12.583 0.811 -10.898 1.00 88.50 106 GLY A CA 1
ATOM 877 C C . GLY A 1 106 ? 13.170 2.085 -10.267 1.00 88.50 106 GLY A C 1
ATOM 878 O O . GLY A 1 106 ? 14.355 2.098 -9.932 1.00 88.50 106 GLY A O 1
ATOM 879 N N . SER A 1 107 ? 12.389 3.164 -10.175 1.00 92.44 107 SER A N 1
ATOM 880 C CA . SER A 1 107 ? 12.760 4.459 -9.600 1.00 92.44 107 SER A CA 1
ATOM 881 C C . SER A 1 107 ? 11.520 5.157 -9.048 1.00 92.44 107 SER A C 1
ATOM 883 O O . SER A 1 107 ? 10.507 5.274 -9.739 1.00 92.44 107 SER A O 1
ATOM 885 N N . SER A 1 108 ? 11.615 5.684 -7.827 1.00 91.38 108 SER A N 1
ATOM 886 C CA . SER A 1 108 ? 10.532 6.442 -7.187 1.00 91.38 108 SER A CA 1
ATOM 887 C C . SER A 1 108 ? 10.068 7.649 -8.014 1.00 91.38 108 SER A C 1
ATOM 889 O O . SER A 1 108 ? 8.870 7.916 -8.068 1.00 91.38 108 SER A O 1
ATOM 891 N N . VAL A 1 109 ? 10.989 8.338 -8.700 1.00 92.94 109 VAL A N 1
ATOM 892 C CA . VAL A 1 109 ? 10.687 9.466 -9.600 1.00 92.94 109 VAL A CA 1
ATOM 893 C C . VAL A 1 109 ? 9.873 8.993 -10.802 1.00 92.94 109 VAL A C 1
ATOM 895 O O . VAL A 1 109 ? 8.837 9.577 -11.108 1.00 92.94 109 VAL A O 1
ATOM 898 N N . LYS A 1 110 ? 10.285 7.889 -11.441 1.00 92.75 110 LYS A N 1
ATOM 899 C CA . LYS A 1 110 ? 9.545 7.322 -12.577 1.00 92.75 110 LYS A CA 1
ATOM 900 C C . LYS A 1 110 ? 8.129 6.924 -12.180 1.00 92.75 110 LYS A C 1
ATOM 902 O O . LYS A 1 110 ? 7.191 7.241 -12.899 1.00 92.75 110 LYS A O 1
ATOM 907 N N . ILE A 1 111 ? 7.964 6.290 -11.017 1.00 94.44 111 ILE A N 1
ATOM 908 C CA . ILE A 1 111 ? 6.639 5.917 -10.508 1.00 94.44 111 ILE A CA 1
ATOM 909 C C . ILE A 1 111 ? 5.784 7.163 -10.260 1.00 94.44 111 ILE A C 1
ATOM 911 O O . ILE A 1 111 ? 4.627 7.163 -10.661 1.00 94.44 111 ILE A O 1
ATOM 915 N N . LYS A 1 112 ? 6.327 8.226 -9.643 1.00 95.12 112 LYS A N 1
ATOM 916 C CA . LYS A 1 112 ? 5.591 9.487 -9.428 1.00 95.12 112 LYS A CA 1
ATOM 917 C C . LYS A 1 112 ? 5.089 10.077 -10.745 1.00 95.12 112 LYS A C 1
ATOM 919 O O . LYS A 1 112 ? 3.901 10.346 -10.866 1.00 95.12 112 LYS A O 1
ATOM 924 N N . ILE A 1 113 ? 5.970 10.205 -11.735 1.00 93.75 113 ILE A N 1
ATOM 925 C CA . ILE A 1 113 ? 5.621 10.742 -13.056 1.00 93.75 113 ILE A CA 1
ATOM 926 C C . ILE A 1 113 ? 4.564 9.866 -13.738 1.00 93.75 113 ILE A C 1
ATOM 928 O O . ILE A 1 113 ? 3.537 10.375 -14.182 1.00 93.75 113 ILE A O 1
ATOM 932 N N . LEU A 1 114 ? 4.782 8.545 -13.779 1.00 93.69 114 LEU A N 1
ATOM 933 C CA . LEU A 1 114 ? 3.847 7.592 -14.382 1.00 93.69 114 LEU A CA 1
ATOM 934 C C . LEU A 1 114 ? 2.488 7.591 -13.673 1.00 93.69 114 LEU A C 1
ATOM 936 O O . LEU A 1 114 ? 1.465 7.489 -14.346 1.00 93.69 114 LEU A O 1
ATOM 940 N N . ARG A 1 115 ? 2.460 7.744 -12.345 1.00 95.06 115 ARG A N 1
ATOM 941 C CA . ARG A 1 115 ? 1.230 7.873 -11.556 1.00 95.06 115 ARG A CA 1
ATOM 942 C C . ARG A 1 115 ? 0.456 9.124 -11.955 1.00 95.06 115 ARG A C 1
ATOM 944 O O . ARG A 1 115 ? -0.733 9.022 -12.238 1.00 95.06 115 ARG A O 1
ATOM 951 N N . THR A 1 116 ? 1.126 10.276 -12.015 1.00 95.06 116 THR A N 1
ATOM 952 C CA . THR A 1 116 ? 0.505 11.564 -12.361 1.00 95.06 116 THR A CA 1
ATOM 953 C C . THR A 1 116 ? -0.135 11.530 -13.746 1.00 95.06 116 THR A C 1
ATOM 955 O O . THR A 1 116 ? -1.307 11.879 -13.881 1.00 95.06 116 THR A O 1
ATOM 958 N N . ILE A 1 117 ? 0.589 11.045 -14.761 1.00 92.31 117 ILE A N 1
ATOM 959 C CA . ILE A 1 117 ? 0.042 10.958 -16.125 1.00 92.31 117 ILE A CA 1
ATOM 960 C C . ILE A 1 117 ? -1.024 9.863 -16.253 1.00 92.31 117 ILE A C 1
ATOM 962 O O . ILE A 1 117 ? -1.979 10.034 -16.999 1.00 92.31 117 ILE A O 1
ATOM 966 N N . SER A 1 118 ? -0.911 8.753 -15.511 1.00 93.19 118 SER A N 1
ATOM 967 C CA . SER A 1 118 ? -1.919 7.680 -15.544 1.00 93.19 118 SER A CA 1
ATOM 968 C C . SER A 1 118 ? -3.229 8.084 -14.874 1.00 93.19 118 SER A C 1
ATOM 970 O O . SER A 1 118 ? -4.273 7.547 -15.235 1.00 93.19 118 SER A O 1
ATOM 972 N N . ALA A 1 119 ? -3.183 9.012 -13.914 1.00 93.38 119 ALA A N 1
ATOM 973 C CA . ALA A 1 119 ? -4.369 9.571 -13.275 1.00 93.38 119 ALA A CA 1
ATOM 974 C C . ALA A 1 119 ? -5.147 10.526 -14.196 1.00 93.38 119 ALA A C 1
ATOM 976 O O . ALA A 1 119 ? -6.345 10.698 -13.994 1.00 93.38 119 ALA A O 1
ATOM 977 N N . ASN A 1 120 ? -4.485 11.114 -15.201 1.00 92.69 120 ASN A N 1
ATOM 978 C CA . ASN A 1 120 ? -5.072 12.062 -16.151 1.00 92.69 120 ASN A CA 1
ATOM 979 C C . ASN A 1 120 ? -4.660 11.698 -17.593 1.00 92.69 120 ASN A C 1
ATOM 981 O O . ASN A 1 120 ? -3.902 12.445 -18.216 1.00 92.69 120 ASN A O 1
ATOM 985 N N . PRO A 1 121 ? -5.108 10.547 -18.128 1.00 91.31 121 PRO A N 1
ATOM 986 C CA . PRO A 1 121 ? -4.603 9.999 -19.391 1.00 91.31 121 PRO A CA 1
ATOM 987 C C . PRO A 1 121 ? -4.844 10.906 -20.609 1.00 91.31 121 PRO A C 1
ATOM 989 O O . PRO A 1 121 ? -4.049 10.885 -21.550 1.00 91.31 121 PRO A O 1
ATOM 992 N N . ASP A 1 122 ? -5.900 11.722 -20.581 1.00 92.31 122 ASP A N 1
ATOM 993 C CA . ASP A 1 122 ? -6.257 12.630 -21.678 1.00 92.31 122 ASP A CA 1
ATOM 994 C C . ASP A 1 122 ? -5.553 13.990 -21.591 1.00 92.31 122 ASP A C 1
ATOM 996 O O . ASP A 1 122 ? -5.446 14.705 -22.593 1.00 92.31 122 ASP A O 1
ATOM 1000 N N . LYS A 1 123 ? -5.019 14.335 -20.410 1.00 92.50 123 LYS A N 1
ATOM 1001 C CA . LYS A 1 123 ? -4.332 15.604 -20.174 1.00 92.50 123 LYS A CA 1
ATOM 1002 C C . LYS A 1 123 ? -2.995 15.618 -20.908 1.00 92.50 123 LYS A C 1
ATOM 1004 O O . LYS A 1 123 ? -2.186 14.695 -20.818 1.00 92.50 123 LYS A O 1
ATOM 1009 N N . THR A 1 124 ? -2.756 16.718 -21.609 1.00 93.31 124 THR A N 1
ATOM 1010 C CA . THR A 1 124 ? -1.457 17.020 -22.208 1.00 93.31 124 THR A CA 1
ATOM 1011 C C . THR A 1 124 ? -0.656 17.887 -21.243 1.00 93.31 124 THR A C 1
ATOM 1013 O O . THR A 1 124 ? -1.190 18.825 -20.653 1.00 93.31 124 THR A O 1
ATOM 1016 N N . TYR A 1 125 ? 0.620 17.569 -21.066 1.00 91.56 125 TYR A N 1
ATOM 1017 C CA . TYR A 1 125 ? 1.497 18.203 -20.089 1.00 91.56 125 TYR A CA 1
ATOM 1018 C C . TYR A 1 125 ? 2.669 18.912 -20.759 1.00 91.56 125 TYR A C 1
ATOM 1020 O O . TYR A 1 125 ? 3.309 18.344 -21.635 1.00 91.56 125 TYR A O 1
ATOM 1028 N N . THR A 1 126 ? 3.038 20.092 -20.265 1.00 90.88 126 THR A N 1
ATOM 1029 C CA . THR A 1 126 ? 4.415 20.585 -20.426 1.00 90.88 126 THR A CA 1
ATOM 1030 C C . THR A 1 126 ? 5.316 19.887 -19.404 1.00 90.88 126 THR A C 1
ATOM 1032 O O . THR A 1 126 ? 4.844 19.411 -18.365 1.00 90.88 126 THR A O 1
ATOM 1035 N N . SER A 1 127 ? 6.633 19.861 -19.622 1.00 88.94 127 SER A N 1
ATOM 1036 C CA . SER A 1 127 ? 7.569 19.283 -18.643 1.00 88.94 127 SER A CA 1
ATOM 1037 C C . SER A 1 127 ? 7.509 19.973 -17.270 1.00 88.94 127 SER A C 1
ATOM 1039 O O . SER A 1 127 ? 7.672 19.312 -16.246 1.00 88.94 127 SER A O 1
ATOM 1041 N N . ARG A 1 128 ? 7.246 21.290 -17.234 1.00 88.94 128 ARG A N 1
ATOM 1042 C CA . ARG A 1 128 ? 7.103 22.064 -15.986 1.00 88.94 128 ARG A CA 1
ATOM 1043 C C . ARG A 1 128 ? 5.793 21.745 -15.268 1.00 88.94 128 ARG A C 1
ATOM 1045 O O . ARG A 1 128 ? 5.806 21.528 -14.059 1.00 88.94 128 ARG A O 1
ATOM 1052 N N . ALA A 1 129 ? 4.684 21.662 -16.006 1.00 92.56 129 ALA A N 1
ATOM 1053 C CA . ALA A 1 129 ? 3.394 21.270 -15.442 1.00 92.56 129 ALA A CA 1
ATOM 1054 C C . ALA A 1 129 ? 3.454 19.848 -14.870 1.00 92.56 129 ALA A C 1
ATOM 1056 O O . ALA A 1 129 ? 2.986 19.607 -13.762 1.00 92.56 129 ALA A O 1
ATOM 1057 N N . LEU A 1 130 ? 4.102 18.921 -15.584 1.00 93.06 130 LEU A N 1
ATOM 1058 C CA . LEU A 1 130 ? 4.296 17.556 -15.105 1.00 93.06 130 LEU A CA 1
ATOM 1059 C C . LEU A 1 130 ? 5.144 17.514 -13.830 1.00 93.06 130 LEU A C 1
ATOM 1061 O O . LEU A 1 130 ? 4.790 16.800 -12.902 1.00 93.06 130 LEU A O 1
ATOM 1065 N N . ALA A 1 131 ? 6.222 18.302 -13.761 1.00 93.31 131 ALA A N 1
ATOM 1066 C CA . ALA A 1 131 ? 7.067 18.399 -12.572 1.00 93.31 131 ALA A CA 1
ATOM 1067 C C . ALA A 1 131 ? 6.284 18.881 -11.340 1.00 93.31 131 ALA A C 1
ATOM 1069 O O . ALA A 1 131 ? 6.359 18.248 -10.282 1.00 93.31 131 ALA A O 1
ATOM 1070 N N . LYS A 1 132 ? 5.479 19.941 -11.508 1.00 94.81 132 LYS A N 1
ATOM 1071 C CA . LYS A 1 132 ? 4.588 20.471 -10.468 1.00 94.81 132 LYS A CA 1
ATOM 1072 C C . LYS A 1 132 ? 3.588 19.407 -10.005 1.00 94.81 132 LYS A C 1
ATOM 1074 O O . LYS A 1 132 ? 3.569 19.066 -8.825 1.00 94.81 132 LYS A O 1
ATOM 1079 N N . ASP A 1 133 ? 2.833 18.821 -10.934 1.00 95.44 133 ASP A N 1
ATOM 1080 C CA . ASP A 1 133 ? 1.770 17.854 -10.624 1.00 95.44 133 ASP A CA 1
ATOM 1081 C C . ASP A 1 133 ? 2.316 16.518 -10.080 1.00 95.44 133 ASP A C 1
ATOM 1083 O O . ASP A 1 133 ? 1.623 15.808 -9.353 1.00 95.44 133 ASP A O 1
ATOM 1087 N N . SER A 1 134 ? 3.556 16.140 -10.416 1.00 94.06 134 SER A N 1
ATOM 1088 C CA . SER A 1 134 ? 4.203 14.929 -9.892 1.00 94.06 134 SER A CA 1
ATOM 1089 C C . SER A 1 134 ? 5.032 15.163 -8.631 1.00 94.06 134 SER A C 1
ATOM 1091 O O . SER A 1 134 ? 5.664 14.220 -8.143 1.00 94.06 134 SER A O 1
ATOM 1093 N N . ASN A 1 135 ? 5.083 16.401 -8.124 1.00 95.19 135 ASN A N 1
ATOM 1094 C CA . ASN A 1 135 ? 5.948 16.813 -7.017 1.00 95.19 135 ASN A CA 1
ATOM 1095 C C . ASN A 1 135 ? 7.393 16.289 -7.193 1.00 95.19 135 ASN A C 1
ATOM 1097 O O . ASN A 1 135 ? 7.921 15.510 -6.382 1.00 95.19 135 ASN A O 1
ATOM 1101 N N . CYS A 1 136 ? 7.973 16.622 -8.348 1.00 94.00 136 CYS A N 1
ATOM 1102 C CA . CYS A 1 136 ? 9.342 16.303 -8.750 1.00 94.00 136 CYS A CA 1
ATOM 1103 C C . CYS A 1 136 ? 10.016 17.571 -9.280 1.00 94.00 136 CYS A C 1
ATOM 1105 O O . CYS A 1 136 ? 9.341 18.488 -9.744 1.00 94.00 136 CYS A O 1
ATOM 1107 N N . SER A 1 137 ? 11.348 17.621 -9.271 1.00 93.19 137 SER A N 1
ATOM 1108 C CA . SER A 1 137 ? 12.035 18.730 -9.934 1.00 93.19 137 SER A CA 1
ATOM 1109 C C . SER A 1 137 ? 11.897 18.623 -11.453 1.00 93.19 137 SER A C 1
ATOM 1111 O O . SER A 1 137 ? 11.813 17.528 -12.019 1.00 93.19 137 SER A O 1
ATOM 1113 N N . HIS A 1 138 ? 11.924 19.764 -12.139 1.00 89.62 138 HIS A N 1
ATOM 1114 C CA . HIS A 1 138 ? 11.893 19.790 -13.603 1.00 89.62 138 HIS A CA 1
ATOM 1115 C C . HIS A 1 138 ? 13.050 18.969 -14.203 1.00 89.62 138 HIS A C 1
ATOM 1117 O O . HIS A 1 138 ? 12.830 18.164 -15.104 1.00 89.62 138 HIS A O 1
ATOM 1123 N N . VAL A 1 139 ? 14.245 19.038 -13.603 1.00 88.81 139 VAL A N 1
ATOM 1124 C CA . VAL A 1 139 ? 15.419 18.229 -13.986 1.00 88.81 139 VAL A CA 1
ATOM 1125 C C . VAL A 1 139 ? 15.167 16.722 -13.842 1.00 88.81 139 VAL A C 1
ATOM 1127 O O . VAL A 1 139 ? 15.558 15.938 -14.707 1.00 88.81 139 VAL A O 1
ATOM 1130 N N . GLN A 1 140 ? 14.504 16.284 -12.766 1.00 91.81 140 GLN A N 1
ATOM 1131 C CA . GLN A 1 140 ? 14.145 14.875 -12.565 1.00 91.81 140 GLN A CA 1
ATOM 1132 C C . GLN A 1 140 ? 13.184 14.365 -13.648 1.00 91.81 140 GLN A C 1
ATOM 1134 O O . GLN A 1 140 ? 13.335 13.230 -14.114 1.00 91.81 140 GLN A O 1
ATOM 1139 N N . VAL A 1 141 ? 12.227 15.200 -14.065 1.00 91.06 141 VAL A N 1
ATOM 1140 C CA . VAL A 1 141 ? 11.310 14.892 -15.170 1.00 91.06 141 VAL A CA 1
ATOM 1141 C C . VAL A 1 141 ? 12.078 14.770 -16.483 1.00 91.06 141 VAL A C 1
ATOM 1143 O O . VAL A 1 141 ? 11.982 13.733 -17.134 1.00 91.06 141 VAL A O 1
ATOM 1146 N N . LEU A 1 142 ? 12.908 15.755 -16.830 1.00 87.94 142 LEU A N 1
ATOM 1147 C CA . LEU A 1 142 ? 13.696 15.746 -18.068 1.00 87.94 142 LEU A CA 1
ATOM 1148 C C . LEU A 1 142 ? 14.629 14.531 -18.167 1.00 87.94 142 LEU A C 1
ATOM 1150 O O . LEU A 1 142 ? 14.625 13.822 -19.173 1.00 87.94 142 LEU A O 1
ATOM 1154 N N . ARG A 1 143 ? 15.349 14.205 -17.084 1.00 87.00 143 ARG A N 1
ATOM 1155 C CA . ARG A 1 143 ? 16.169 12.981 -16.994 1.00 87.00 143 ARG A CA 1
ATOM 1156 C C . ARG A 1 143 ? 15.345 11.713 -17.201 1.00 87.00 143 ARG A C 1
ATOM 1158 O O . ARG A 1 143 ? 15.804 10.780 -17.851 1.00 87.00 143 ARG A O 1
ATOM 1165 N N . THR A 1 144 ? 14.133 11.665 -16.648 1.00 87.94 144 THR A N 1
ATOM 1166 C CA . THR A 1 144 ? 13.244 10.500 -16.769 1.00 87.94 144 THR A CA 1
ATOM 1167 C C . THR A 1 144 ? 12.719 10.316 -18.189 1.00 87.94 144 THR A C 1
ATOM 1169 O O . THR A 1 144 ? 12.624 9.181 -18.652 1.00 87.94 144 THR A O 1
ATOM 1172 N N . LEU A 1 145 ? 12.419 11.416 -18.879 1.00 81.12 145 LEU A N 1
ATOM 1173 C CA . LEU A 1 145 ? 11.984 11.418 -20.276 1.00 81.12 145 LEU A CA 1
ATOM 1174 C C . LEU A 1 145 ? 13.134 11.135 -21.259 1.00 81.12 145 LEU A C 1
ATOM 1176 O O . LEU A 1 145 ? 12.893 11.042 -22.456 1.00 81.12 145 LEU A O 1
ATOM 1180 N N . GLY A 1 146 ? 14.365 10.960 -20.762 1.00 71.56 146 GLY A N 1
ATOM 1181 C CA . GLY A 1 146 ? 15.545 10.678 -21.578 1.00 71.56 146 GLY A CA 1
ATOM 1182 C C . GLY A 1 146 ? 16.154 11.922 -22.215 1.00 71.56 146 GLY A C 1
ATOM 1183 O O . GLY A 1 146 ? 16.904 11.791 -23.174 1.00 71.56 146 GLY A O 1
ATOM 1184 N N . ASN A 1 147 ? 15.841 13.116 -21.702 1.00 61.44 147 ASN A N 1
ATOM 1185 C CA . ASN A 1 147 ? 16.251 14.360 -22.335 1.00 61.44 147 ASN A CA 1
ATOM 1186 C C . ASN A 1 147 ? 16.720 15.455 -21.357 1.00 61.44 147 ASN A C 1
ATOM 1188 O O . ASN A 1 147 ? 16.079 16.496 -21.225 1.00 61.44 147 ASN A O 1
ATOM 1192 N N . PRO A 1 148 ? 17.819 15.222 -20.617 1.00 53.38 148 PRO A N 1
ATOM 1193 C CA . PRO A 1 148 ? 18.321 16.175 -19.628 1.00 53.38 148 PRO A CA 1
ATOM 1194 C C . PRO A 1 148 ? 19.059 17.393 -20.206 1.00 53.38 148 PRO A C 1
ATOM 1196 O O . PRO A 1 148 ? 19.329 18.309 -19.436 1.00 53.38 148 PRO A O 1
ATOM 1199 N N . TYR A 1 149 ? 19.385 17.400 -21.505 1.00 47.81 149 TYR A N 1
ATOM 1200 C CA . TYR A 1 149 ? 20.239 18.416 -22.143 1.00 47.81 149 TYR A CA 1
ATOM 1201 C C . TYR A 1 149 ? 19.564 19.191 -23.289 1.00 47.81 149 TYR A C 1
ATOM 1203 O O . TYR A 1 149 ? 20.206 20.051 -23.885 1.00 47.81 149 TYR A O 1
ATOM 1211 N N . MET A 1 150 ? 18.288 18.937 -23.615 1.00 49.19 150 MET A N 1
ATOM 1212 C CA . MET A 1 150 ? 17.584 19.801 -24.569 1.00 49.19 150 MET A CA 1
ATOM 1213 C C . MET A 1 150 ? 17.290 21.164 -23.944 1.00 49.19 150 MET A C 1
ATOM 1215 O O . MET A 1 150 ? 16.600 21.257 -22.930 1.00 49.19 150 MET A O 1
ATOM 1219 N N . TYR A 1 151 ? 17.750 22.214 -24.625 1.00 50.50 151 TYR A N 1
ATOM 1220 C CA . TYR A 1 151 ? 17.397 23.604 -24.333 1.00 50.50 151 TYR A CA 1
ATOM 1221 C C . TYR A 1 151 ? 15.881 23.854 -24.499 1.00 50.50 151 TYR A C 1
ATOM 1223 O O . TYR A 1 151 ? 15.319 24.672 -23.779 1.00 50.50 151 TYR A O 1
ATOM 1231 N N . ASN A 1 152 ? 15.212 23.078 -25.373 1.00 56.25 152 ASN A N 1
ATOM 1232 C CA . ASN A 1 152 ? 13.757 23.065 -25.584 1.00 56.25 152 ASN A CA 1
ATOM 1233 C C . ASN A 1 152 ? 13.194 21.627 -25.545 1.00 56.25 152 ASN A C 1
ATOM 1235 O O . ASN A 1 152 ? 13.181 20.945 -26.571 1.00 56.25 152 ASN A O 1
ATOM 1239 N N . PRO A 1 153 ? 12.757 21.109 -24.383 1.00 62.03 153 PRO A N 1
ATOM 1240 C CA . PRO A 1 153 ? 12.024 19.845 -24.329 1.00 62.03 153 PRO A CA 1
ATOM 1241 C C . PRO A 1 153 ? 10.711 19.946 -25.126 1.00 62.03 153 PRO A C 1
ATOM 1243 O O . PRO A 1 153 ? 10.193 21.048 -25.281 1.00 62.03 153 PRO A O 1
ATOM 1246 N N . PRO A 1 154 ? 10.134 18.821 -25.595 1.00 65.56 154 PRO A N 1
ATOM 1247 C CA . PRO A 1 154 ? 8.865 18.852 -26.315 1.00 65.56 154 PRO A CA 1
ATOM 1248 C C . PRO A 1 154 ? 7.806 19.603 -25.503 1.00 65.56 154 PRO A C 1
ATOM 1250 O O . PRO A 1 154 ? 7.557 19.272 -24.338 1.00 65.56 154 PRO A O 1
ATOM 1253 N N . ASP A 1 155 ? 7.172 20.591 -26.138 1.00 71.81 155 ASP A N 1
ATOM 1254 C CA . ASP A 1 155 ? 6.214 21.492 -25.486 1.00 71.81 155 ASP A CA 1
ATOM 1255 C C . ASP A 1 155 ? 5.031 20.738 -24.872 1.00 71.81 155 ASP A C 1
ATOM 1257 O O . ASP A 1 155 ? 4.423 21.186 -23.898 1.00 71.81 155 ASP A O 1
ATOM 1261 N N . LYS A 1 156 ? 4.696 19.573 -25.437 1.00 83.62 156 LYS A N 1
ATOM 1262 C CA . LYS A 1 156 ? 3.513 18.789 -25.092 1.00 83.62 156 LYS A CA 1
ATOM 1263 C C . LYS A 1 156 ? 3.839 17.298 -25.000 1.00 83.62 156 LYS A C 1
ATOM 1265 O O . LYS A 1 156 ? 4.286 16.671 -25.954 1.00 83.62 156 LYS A O 1
ATOM 1270 N N . LEU A 1 157 ? 3.557 16.721 -23.837 1.00 85.62 157 LEU A N 1
ATOM 1271 C CA . LEU A 1 157 ? 3.681 15.306 -23.502 1.00 85.62 157 LEU A CA 1
ATOM 1272 C C . LEU A 1 157 ? 2.284 14.733 -23.264 1.00 85.62 157 LEU A C 1
ATOM 1274 O O . LEU A 1 157 ? 1.521 15.276 -22.463 1.00 85.62 157 LEU A O 1
ATOM 1278 N N . LYS A 1 158 ? 1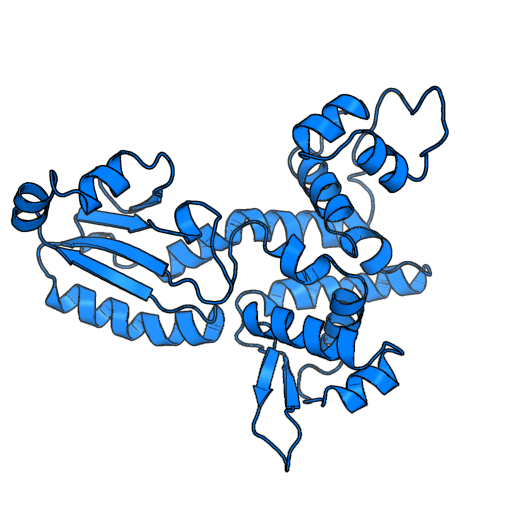.960 13.612 -23.911 1.00 87.56 158 LYS A N 1
ATOM 1279 C CA . LYS A 1 158 ? 0.697 12.891 -23.708 1.00 87.56 158 LYS A CA 1
ATOM 1280 C C . LYS A 1 158 ? 0.963 11.411 -23.459 1.00 87.56 158 LYS A C 1
ATOM 1282 O O . LYS A 1 158 ? 1.890 10.830 -24.026 1.00 87.56 158 LYS A O 1
ATOM 1287 N N . LEU A 1 159 ? 0.161 10.802 -22.590 1.00 88.31 159 LEU A N 1
ATOM 1288 C CA . LEU A 1 159 ? 0.266 9.379 -22.302 1.00 88.31 159 LEU A CA 1
ATOM 1289 C C . LEU A 1 159 ? -0.186 8.559 -23.517 1.00 88.31 159 LEU A C 1
ATOM 1291 O O . LEU A 1 159 ? -1.308 8.700 -23.992 1.00 88.31 159 LEU A O 1
ATOM 1295 N N . ALA A 1 160 ? 0.680 7.664 -23.990 1.00 89.31 160 ALA A N 1
ATOM 1296 C CA . ALA A 1 160 ? 0.355 6.730 -25.063 1.00 89.31 160 ALA A CA 1
ATOM 1297 C C . ALA A 1 160 ? -0.515 5.576 -24.523 1.00 89.31 160 ALA A C 1
ATOM 1299 O O . ALA A 1 160 ? -0.021 4.500 -24.166 1.00 89.31 160 ALA A O 1
ATOM 1300 N N . THR A 1 161 ? -1.820 5.830 -24.401 1.00 90.44 161 THR A N 1
ATOM 1301 C CA . THR A 1 161 ? -2.805 4.907 -23.814 1.00 90.44 161 THR A CA 1
ATOM 1302 C C . THR A 1 161 ? -3.061 3.664 -24.671 1.00 90.44 161 THR A C 1
ATOM 1304 O O . THR A 1 161 ? -3.586 2.665 -24.180 1.00 90.44 161 THR A O 1
ATOM 1307 N N . ASP A 1 162 ? -2.654 3.680 -25.940 1.00 89.12 162 ASP A N 1
ATOM 1308 C CA . ASP A 1 162 ? -2.739 2.562 -26.875 1.00 89.12 162 ASP A CA 1
ATOM 1309 C C . ASP A 1 162 ? -1.707 1.459 -26.584 1.00 89.12 162 ASP A C 1
ATOM 1311 O O . ASP A 1 162 ? -1.934 0.297 -26.935 1.00 89.12 162 ASP A O 1
ATOM 1315 N N . LYS A 1 163 ? -0.593 1.801 -25.918 1.00 90.56 163 LYS A N 1
ATOM 1316 C CA . LYS A 1 163 ? 0.555 0.906 -25.733 1.00 90.56 163 LYS A CA 1
ATOM 1317 C C . LYS A 1 163 ? 0.276 -0.217 -24.741 1.00 90.56 163 LYS A C 1
ATOM 1319 O O . LYS A 1 163 ? -0.323 -0.021 -23.683 1.00 90.56 163 LYS A O 1
ATOM 1324 N N . PHE A 1 164 ? 0.841 -1.389 -25.043 1.00 91.62 164 PHE A N 1
ATOM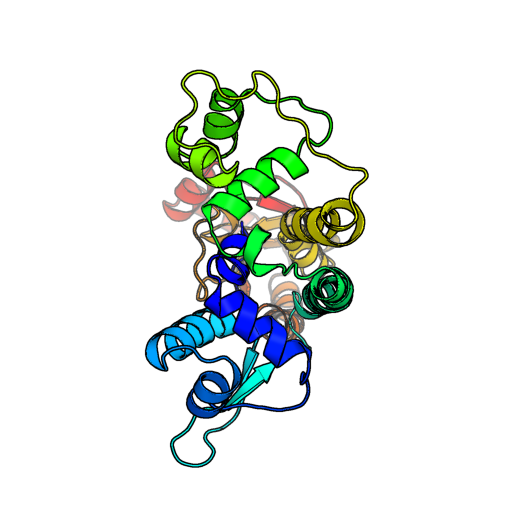 1325 C CA . PHE A 1 164 ? 0.745 -2.602 -24.222 1.00 91.62 164 PHE A CA 1
ATOM 1326 C C . PHE A 1 164 ? 1.075 -2.355 -22.743 1.00 91.62 164 PHE A C 1
ATOM 1328 O O . PHE A 1 164 ? 0.301 -2.745 -21.873 1.00 91.62 164 PHE A O 1
ATOM 1335 N N . LEU A 1 165 ? 2.190 -1.666 -22.462 1.00 90.94 165 LEU A N 1
ATOM 1336 C CA . LEU A 1 165 ? 2.630 -1.372 -21.096 1.00 90.94 165 LEU A CA 1
ATOM 1337 C C . LEU A 1 165 ? 1.543 -0.640 -20.297 1.00 90.94 165 LEU A C 1
ATOM 1339 O O . LEU A 1 165 ? 1.285 -0.997 -19.151 1.00 90.94 165 LEU A O 1
ATOM 1343 N N . TYR A 1 166 ? 0.885 0.355 -20.895 1.00 92.81 166 TYR A N 1
ATOM 1344 C CA . TYR A 1 166 ? -0.193 1.063 -20.216 1.00 92.81 166 TYR A CA 1
ATOM 1345 C C . TYR A 1 166 ? -1.438 0.184 -20.077 1.00 92.81 166 TYR A C 1
ATOM 1347 O O . TYR A 1 166 ? -1.894 -0.044 -18.956 1.00 92.81 166 TYR A O 1
ATOM 1355 N N . LYS A 1 167 ? -1.935 -0.365 -21.196 1.00 93.25 167 LYS A N 1
ATOM 1356 C CA . LYS A 1 167 ? -3.188 -1.139 -21.247 1.00 93.25 167 LYS A CA 1
ATOM 1357 C C . LYS A 1 167 ? -3.195 -2.365 -20.341 1.00 93.25 167 LYS A C 1
ATOM 1359 O O . LYS A 1 167 ? -4.243 -2.701 -19.804 1.00 93.25 167 LYS A O 1
ATOM 1364 N N . LYS A 1 168 ? -2.066 -3.069 -20.232 1.00 94.06 168 LYS A N 1
ATOM 1365 C CA . LYS A 1 168 ? -1.990 -4.360 -19.532 1.00 94.06 168 LYS A CA 1
ATOM 1366 C C . LYS A 1 168 ? -1.358 -4.270 -18.148 1.00 94.06 168 LYS A C 1
ATOM 1368 O O . LYS A 1 168 ? -1.609 -5.151 -17.336 1.00 94.06 168 LYS A O 1
ATOM 1373 N N . ILE A 1 169 ? -0.542 -3.247 -17.876 1.00 94.31 169 ILE A N 1
ATOM 1374 C CA . ILE A 1 169 ? 0.219 -3.156 -16.622 1.00 94.31 169 ILE A CA 1
ATOM 1375 C C . ILE A 1 169 ? -0.088 -1.858 -15.874 1.00 94.31 169 ILE A C 1
ATOM 1377 O O . ILE A 1 169 ? -0.653 -1.917 -14.785 1.00 94.31 169 ILE A O 1
ATOM 1381 N N . LEU A 1 170 ? 0.275 -0.689 -16.419 1.00 94.44 170 LEU A N 1
ATOM 1382 C CA . LEU A 1 170 ? 0.253 0.560 -15.641 1.00 94.44 170 LEU A CA 1
ATOM 1383 C C . LEU A 1 170 ? -1.159 0.962 -15.203 1.00 94.44 170 LEU A C 1
ATOM 1385 O O . LEU A 1 170 ? -1.344 1.344 -14.049 1.00 94.44 170 LEU A O 1
ATOM 1389 N N . LYS A 1 171 ? -2.155 0.838 -16.091 1.00 93.69 171 LYS A N 1
ATOM 1390 C CA . LYS A 1 171 ? -3.549 1.174 -15.773 1.00 93.69 171 LYS A CA 1
ATOM 1391 C C . LYS A 1 171 ? -4.043 0.393 -14.551 1.00 93.69 171 LYS A C 1
ATOM 1393 O O . LYS A 1 171 ? -4.543 0.993 -13.603 1.00 93.69 171 LYS A O 1
ATOM 1398 N N . ASP A 1 172 ? -3.825 -0.920 -14.540 1.00 94.00 172 ASP A N 1
ATOM 1399 C CA . ASP A 1 172 ? -4.317 -1.817 -13.490 1.00 94.00 172 ASP A CA 1
ATOM 1400 C C . ASP A 1 172 ? -3.595 -1.616 -12.149 1.00 94.00 172 ASP A C 1
ATOM 1402 O O . ASP A 1 172 ? -4.237 -1.612 -11.095 1.00 94.00 172 ASP A O 1
ATOM 1406 N N . ILE A 1 173 ? -2.268 -1.427 -12.156 1.00 95.50 173 ILE A N 1
ATOM 1407 C CA . ILE A 1 173 ? -1.516 -1.244 -10.902 1.00 95.50 173 ILE A CA 1
ATOM 1408 C C . ILE A 1 173 ? -1.845 0.088 -10.230 1.00 95.50 173 ILE A C 1
ATOM 1410 O O . ILE A 1 173 ? -2.016 0.115 -9.012 1.00 95.50 173 ILE A O 1
ATOM 1414 N N . PHE A 1 174 ? -1.970 1.176 -11.001 1.00 95.88 174 PHE A N 1
ATOM 1415 C CA . PHE A 1 174 ? -2.297 2.493 -10.450 1.00 95.88 174 PHE A CA 1
ATOM 1416 C C . PHE A 1 174 ? -3.766 2.570 -10.037 1.00 95.88 174 PHE A C 1
ATOM 1418 O O . PHE A 1 174 ? -4.072 3.142 -8.992 1.00 95.88 174 PHE A O 1
ATOM 1425 N N . TYR A 1 175 ? -4.668 1.933 -10.792 1.00 95.19 175 TYR A N 1
ATOM 1426 C CA . TYR A 1 175 ? -6.059 1.779 -10.371 1.00 95.19 175 TYR A CA 1
ATOM 1427 C C . TYR A 1 175 ? -6.150 1.055 -9.025 1.00 95.19 175 TYR A C 1
ATOM 1429 O O . TYR A 1 175 ? -6.849 1.502 -8.118 1.00 95.19 175 TYR A O 1
ATOM 1437 N N . PHE A 1 176 ? -5.414 -0.041 -8.859 1.00 95.81 176 PHE A N 1
ATOM 1438 C CA . PHE A 1 176 ? -5.422 -0.778 -7.604 1.00 95.81 176 PHE A CA 1
ATOM 1439 C C . PHE A 1 176 ? -4.754 -0.017 -6.455 1.00 95.81 176 PHE A C 1
ATOM 1441 O O . PHE A 1 176 ? -5.276 -0.046 -5.349 1.00 95.81 176 PHE A O 1
ATOM 1448 N N . GLU A 1 177 ? -3.656 0.705 -6.696 1.00 95.69 177 GLU A N 1
ATOM 1449 C CA . GLU A 1 177 ? -3.058 1.601 -5.693 1.00 95.69 177 GLU A CA 1
ATOM 1450 C C . GLU A 1 177 ? -4.046 2.653 -5.195 1.00 95.69 177 GLU A C 1
ATOM 1452 O O . GLU A 1 177 ? -4.151 2.855 -3.988 1.00 95.69 177 GLU A O 1
ATOM 1457 N N . LYS A 1 178 ? -4.839 3.251 -6.090 1.00 94.44 178 LYS A N 1
ATOM 1458 C CA . LYS A 1 178 ? -5.885 4.207 -5.703 1.00 94.44 178 LYS A CA 1
ATOM 1459 C C . LYS A 1 178 ? -6.998 3.562 -4.866 1.00 94.44 178 LYS A C 1
ATOM 1461 O O . LYS A 1 178 ? -7.586 4.227 -4.020 1.00 94.44 178 LYS A O 1
ATOM 1466 N N . ASN A 1 179 ? -7.285 2.279 -5.089 1.00 95.38 179 ASN A N 1
ATOM 1467 C CA . ASN A 1 179 ? -8.427 1.582 -4.493 1.00 95.38 179 ASN A CA 1
ATOM 1468 C C . ASN A 1 179 ? -8.076 0.647 -3.328 1.00 95.38 179 ASN A C 1
ATOM 1470 O O . ASN A 1 179 ? -8.979 0.065 -2.730 1.00 95.38 179 ASN A O 1
ATOM 1474 N N . ILE A 1 180 ? -6.801 0.489 -2.966 1.00 95.25 180 ILE A N 1
ATOM 1475 C CA . ILE A 1 180 ? -6.401 -0.472 -1.930 1.00 95.25 180 ILE A CA 1
ATOM 1476 C C . ILE A 1 180 ? -6.991 -0.138 -0.554 1.00 95.25 180 ILE A C 1
ATOM 1478 O O . ILE A 1 180 ? -7.431 -1.041 0.154 1.00 95.25 180 ILE A O 1
ATOM 1482 N N . LEU A 1 181 ? -7.082 1.151 -0.206 1.00 94.31 181 LEU A N 1
ATOM 1483 C CA . LEU A 1 181 ? -7.749 1.595 1.021 1.00 94.31 181 LEU A CA 1
ATOM 1484 C C . LEU A 1 181 ? -9.252 1.308 0.996 1.00 94.31 181 LEU A C 1
ATOM 1486 O O . LEU A 1 181 ? -9.799 0.911 2.017 1.00 94.31 181 LEU A O 1
ATOM 1490 N N . ASN A 1 182 ? -9.912 1.448 -0.156 1.00 94.75 182 ASN A N 1
ATOM 1491 C CA . ASN A 1 182 ? -11.326 1.086 -0.295 1.00 94.75 182 ASN A CA 1
ATOM 1492 C C . ASN A 1 182 ? -11.525 -0.426 -0.155 1.00 94.75 182 ASN A C 1
ATOM 1494 O O . ASN A 1 182 ? -12.473 -0.873 0.477 1.00 94.75 182 ASN A O 1
ATOM 1498 N N . LYS A 1 183 ? -10.596 -1.227 -0.687 1.00 94.06 183 LYS A N 1
ATOM 1499 C CA . LYS A 1 183 ? -10.619 -2.679 -0.500 1.00 94.06 183 LYS A CA 1
ATOM 1500 C C . LYS A 1 183 ? -10.449 -3.060 0.975 1.00 94.06 183 LYS A C 1
ATOM 1502 O O . LYS A 1 183 ? -11.152 -3.947 1.443 1.00 94.06 183 LYS A O 1
ATOM 1507 N N . LEU A 1 184 ? -9.556 -2.382 1.705 1.00 94.88 184 LEU A N 1
ATOM 1508 C CA . LEU A 1 184 ? -9.425 -2.549 3.155 1.00 94.88 184 LEU A CA 1
ATOM 1509 C C . LEU A 1 184 ? -10.724 -2.169 3.875 1.00 94.88 184 LEU A C 1
ATOM 1511 O O . LEU A 1 184 ? -11.231 -2.969 4.654 1.00 94.88 184 LEU A O 1
ATOM 1515 N N . LYS A 1 185 ? -11.271 -0.985 3.571 1.00 95.81 185 LYS A N 1
ATOM 1516 C CA . LYS A 1 185 ? -12.544 -0.493 4.107 1.00 95.81 185 LYS A CA 1
ATOM 1517 C C . LYS A 1 185 ? -13.640 -1.547 3.951 1.00 95.81 185 LYS A C 1
ATOM 1519 O O . LYS A 1 185 ? -14.239 -1.926 4.947 1.00 95.81 185 LYS A O 1
ATOM 1524 N N . ASN A 1 186 ? -13.852 -2.066 2.743 1.00 93.62 186 ASN A N 1
ATOM 1525 C CA . ASN A 1 186 ? -14.921 -3.029 2.460 1.00 93.62 186 ASN A CA 1
ATOM 1526 C C . ASN A 1 186 ? -14.782 -4.349 3.239 1.00 93.62 186 ASN A C 1
ATOM 1528 O O . ASN A 1 186 ? -15.791 -4.963 3.551 1.00 93.62 186 ASN A O 1
ATOM 1532 N N . ASN A 1 187 ? -13.561 -4.773 3.587 1.00 91.69 187 ASN A N 1
ATOM 1533 C CA . ASN A 1 187 ? -13.356 -5.960 4.430 1.00 91.69 187 ASN A CA 1
ATOM 1534 C C . ASN A 1 187 ? -13.682 -5.706 5.913 1.00 91.69 187 ASN A C 1
ATOM 1536 O O . ASN A 1 187 ? -13.845 -6.656 6.680 1.00 91.69 187 ASN A O 1
ATOM 1540 N N . ILE A 1 188 ? -13.716 -4.436 6.326 1.00 92.44 188 ILE A N 1
ATOM 1541 C CA . ILE A 1 188 ? -13.933 -4.029 7.713 1.00 92.44 188 ILE A CA 1
ATOM 1542 C C . ILE A 1 188 ? -15.383 -3.598 7.935 1.00 92.44 188 ILE A C 1
ATOM 1544 O O . ILE A 1 188 ? -15.953 -4.004 8.929 1.00 92.44 188 ILE A O 1
ATOM 1548 N N . VAL A 1 189 ? -15.998 -2.818 7.046 1.00 93.12 189 VAL A N 1
ATOM 1549 C CA . VAL A 1 189 ? -17.251 -2.090 7.349 1.00 93.12 189 VAL A CA 1
ATOM 1550 C C . VAL A 1 189 ? -18.564 -2.821 7.051 1.00 93.12 189 VAL A C 1
ATOM 1552 O O . VAL A 1 189 ? -19.612 -2.183 7.014 1.00 93.12 189 VAL A O 1
ATOM 1555 N N . ASP A 1 190 ? -18.548 -4.135 6.854 1.00 91.94 190 ASP A N 1
ATOM 1556 C CA . ASP A 1 190 ? -19.777 -4.927 6.648 1.00 91.94 190 ASP A CA 1
ATOM 1557 C C . ASP A 1 190 ? -20.706 -4.960 7.879 1.00 91.94 190 ASP A C 1
ATOM 1559 O O . ASP A 1 190 ? -21.878 -5.292 7.750 1.00 91.94 190 ASP A O 1
ATOM 1563 N N . PHE A 1 191 ? -20.222 -4.542 9.053 1.00 91.62 191 PHE A N 1
ATOM 1564 C CA . PHE A 1 191 ? -21.023 -4.330 10.264 1.00 91.62 191 PHE A CA 1
ATOM 1565 C C . PHE A 1 191 ? -21.517 -2.884 10.437 1.00 91.62 191 PHE A C 1
ATOM 1567 O O . PHE A 1 191 ? -21.969 -2.518 11.521 1.00 91.62 191 PHE A O 1
ATOM 1574 N N . GLY A 1 192 ? -21.418 -2.044 9.401 1.00 86.88 192 GLY A N 1
ATOM 1575 C CA . GLY A 1 192 ? -21.758 -0.622 9.465 1.00 86.88 192 GLY A CA 1
ATOM 1576 C C . GLY A 1 192 ? -23.137 -0.339 10.075 1.00 86.88 192 GLY A C 1
ATOM 1577 O O . GLY A 1 192 ? -23.268 0.541 10.919 1.00 86.88 192 GLY A O 1
ATOM 1578 N N . GLU A 1 193 ? -24.155 -1.124 9.735 1.00 91.44 193 GLU A N 1
ATOM 1579 C CA . GLU A 1 193 ? -25.523 -0.950 10.253 1.00 91.44 193 GLU A CA 1
ATOM 1580 C C . GLU A 1 193 ? -25.636 -1.115 11.781 1.00 91.44 193 GLU A C 1
ATOM 1582 O O . GLU A 1 193 ? -26.569 -0.602 12.392 1.00 91.44 193 GLU A O 1
ATOM 1587 N N . LYS A 1 194 ? -24.659 -1.770 12.422 1.00 91.44 194 LYS A N 1
ATOM 1588 C CA . LYS A 1 194 ? -24.596 -1.991 13.878 1.00 91.44 194 LYS A CA 1
ATOM 1589 C C . LYS A 1 194 ? -23.913 -0.848 14.640 1.00 91.44 194 LYS A C 1
ATOM 1591 O O . LYS A 1 194 ? -23.711 -0.926 15.856 1.00 91.44 194 LYS A O 1
ATOM 1596 N N . VAL A 1 195 ? -23.480 0.203 13.942 1.00 94.88 195 VAL A N 1
ATOM 1597 C CA . VAL A 1 195 ? -22.707 1.309 14.518 1.00 94.88 195 VAL A CA 1
ATOM 1598 C C . VAL A 1 195 ? -23.183 2.658 13.980 1.00 94.88 195 VAL A C 1
ATOM 1600 O O . VAL A 1 195 ? -23.659 2.776 12.857 1.00 94.88 195 VAL A O 1
ATOM 1603 N N . SER A 1 196 ? -23.022 3.716 14.774 1.00 94.31 196 SER A N 1
ATOM 1604 C CA . SER A 1 196 ? -23.307 5.087 14.332 1.00 94.31 196 SER A CA 1
ATOM 1605 C C . SER A 1 196 ? -22.233 5.630 13.389 1.00 94.31 196 SER A C 1
ATOM 1607 O O . SER A 1 196 ? -22.544 6.412 12.493 1.00 94.31 196 SER A O 1
ATOM 1609 N N . SER A 1 197 ? -20.964 5.263 13.596 1.00 94.62 197 SER A N 1
ATOM 1610 C CA . SER A 1 197 ? -19.864 5.724 12.745 1.00 94.62 197 SER A CA 1
ATOM 1611 C C . SER A 1 197 ? -18.636 4.819 12.834 1.00 94.62 197 SER A C 1
ATOM 1613 O O . SER A 1 197 ? -18.352 4.247 13.890 1.00 94.62 197 SER A O 1
ATOM 1615 N N . ILE A 1 198 ? -17.900 4.721 11.723 1.00 96.00 198 ILE A N 1
ATOM 1616 C CA . ILE A 1 198 ? -16.561 4.121 11.636 1.00 96.00 198 ILE A CA 1
ATOM 1617 C C . ILE A 1 198 ? -15.647 5.142 10.971 1.00 96.00 198 ILE A C 1
ATOM 1619 O O . ILE A 1 198 ? -15.862 5.517 9.815 1.00 96.00 198 ILE A O 1
ATOM 1623 N N . ILE A 1 199 ? -14.601 5.561 11.675 1.00 94.19 199 ILE A N 1
ATOM 1624 C CA . ILE A 1 199 ? -13.673 6.591 11.215 1.00 94.19 199 ILE A CA 1
ATOM 1625 C C . ILE A 1 199 ? -12.256 6.028 11.252 1.00 94.19 199 ILE A C 1
ATOM 1627 O O . ILE A 1 199 ? -11.745 5.682 12.314 1.00 94.19 199 ILE A O 1
ATOM 1631 N N . LEU A 1 200 ? -11.597 5.977 10.095 1.00 95.06 200 LEU A N 1
ATOM 1632 C CA . LEU A 1 200 ? -10.160 5.733 10.020 1.00 95.06 200 LEU A CA 1
ATOM 1633 C C . LEU A 1 200 ? -9.419 7.021 10.387 1.00 95.06 200 LEU A C 1
ATOM 1635 O O . LEU A 1 200 ? -9.632 8.059 9.753 1.00 95.06 200 LEU A O 1
ATOM 1639 N N . PHE A 1 201 ? -8.501 6.938 11.345 1.00 92.75 201 PHE A N 1
ATOM 1640 C CA . PHE A 1 201 ? -7.623 8.045 11.720 1.00 92.75 201 PHE A CA 1
ATOM 1641 C C . PHE A 1 201 ? -6.152 7.599 11.749 1.00 92.75 201 PHE A C 1
ATOM 1643 O O . PHE A 1 201 ? -5.777 6.566 11.191 1.00 92.75 201 PHE A O 1
ATOM 1650 N N . GLY A 1 202 ? -5.277 8.436 12.304 1.00 91.19 202 GLY A N 1
ATOM 1651 C CA . GLY A 1 202 ? -3.891 8.055 12.549 1.00 91.19 202 GLY A CA 1
ATOM 1652 C C . GLY A 1 202 ? -3.000 8.119 11.308 1.00 91.19 202 GLY A C 1
ATOM 1653 O O . GLY A 1 202 ? -3.143 8.974 10.430 1.00 91.19 202 GLY A O 1
ATOM 1654 N N . SER A 1 203 ? -1.960 7.287 11.278 1.00 92.81 203 SER A N 1
ATOM 1655 C CA . SER A 1 203 ? -0.889 7.413 10.273 1.00 92.81 203 SER A CA 1
ATOM 1656 C C . SER A 1 203 ? -1.334 7.041 8.851 1.00 92.81 203 SER A C 1
ATOM 1658 O O . SER A 1 203 ? -0.950 7.735 7.909 1.00 92.81 203 SER A O 1
ATOM 1660 N N . ILE A 1 204 ? -2.193 6.024 8.704 1.00 94.62 204 ILE A N 1
ATOM 1661 C CA . ILE A 1 204 ? -2.728 5.569 7.408 1.00 94.62 204 ILE A CA 1
ATOM 1662 C C . ILE A 1 204 ? -3.654 6.622 6.800 1.00 94.62 204 ILE A C 1
ATOM 1664 O O . ILE A 1 204 ? -3.573 6.909 5.605 1.00 94.62 204 ILE A O 1
ATOM 1668 N N . ALA A 1 205 ? -4.523 7.222 7.614 1.00 92.94 205 ALA A N 1
ATOM 1669 C CA . ALA A 1 205 ? -5.443 8.255 7.154 1.00 92.94 205 ALA A CA 1
ATOM 1670 C C . ALA A 1 205 ? -4.680 9.488 6.620 1.00 92.94 205 ALA A C 1
ATOM 1672 O O . ALA A 1 205 ? -5.019 10.018 5.561 1.00 92.94 205 ALA A O 1
ATOM 1673 N N . ARG A 1 206 ? -3.565 9.837 7.284 1.00 90.44 206 ARG A N 1
ATOM 1674 C CA . ARG A 1 206 ? -2.642 10.934 6.931 1.00 90.44 206 ARG A CA 1
ATOM 1675 C C . ARG A 1 206 ? -1.639 10.620 5.814 1.00 90.44 206 ARG A C 1
ATOM 1677 O O . ARG A 1 206 ? -0.883 11.511 5.430 1.00 90.44 206 ARG A O 1
ATOM 1684 N N . GLY A 1 207 ? -1.555 9.380 5.330 1.00 91.31 207 GLY A N 1
ATOM 1685 C CA . GLY A 1 207 ? -0.540 8.985 4.343 1.00 91.31 207 GLY A CA 1
ATOM 1686 C C . GLY A 1 207 ? 0.904 9.009 4.863 1.00 91.31 207 GLY A C 1
ATOM 1687 O O . GLY A 1 207 ? 1.841 9.128 4.071 1.00 91.31 207 GLY A O 1
ATOM 1688 N N . LYS A 1 208 ? 1.087 8.953 6.190 1.00 92.06 208 LYS A N 1
ATOM 1689 C CA . LYS A 1 208 ? 2.390 8.964 6.883 1.00 92.06 208 LYS A CA 1
ATOM 1690 C C . LYS A 1 208 ? 2.720 7.606 7.512 1.00 92.06 208 LYS A C 1
ATOM 1692 O O . LYS A 1 208 ? 3.558 7.528 8.408 1.00 92.06 208 LYS A O 1
ATOM 1697 N N . GLU A 1 209 ? 2.040 6.544 7.095 1.00 94.81 209 GLU A N 1
ATOM 1698 C CA . GLU A 1 209 ? 2.228 5.216 7.659 1.00 94.81 209 GLU A CA 1
ATOM 1699 C C . GLU A 1 209 ? 3.614 4.621 7.366 1.00 94.81 209 GLU A C 1
ATOM 1701 O O . GLU A 1 209 ? 4.277 4.914 6.366 1.00 94.81 209 GLU A O 1
ATOM 1706 N N . THR A 1 210 ? 4.032 3.718 8.246 1.00 94.00 210 THR A N 1
ATOM 1707 C CA . THR A 1 210 ? 5.205 2.863 8.073 1.00 94.00 210 THR A CA 1
ATOM 1708 C C . THR A 1 210 ? 4.766 1.404 7.958 1.00 94.00 210 THR A C 1
ATOM 1710 O O . THR A 1 210 ? 3.592 1.076 8.114 1.00 94.00 210 THR A O 1
ATOM 1713 N N . PHE A 1 211 ? 5.707 0.486 7.722 1.00 89.69 211 PHE A N 1
ATOM 1714 C CA . PHE A 1 211 ? 5.389 -0.947 7.691 1.00 89.69 211 PHE A CA 1
ATOM 1715 C C . PHE A 1 211 ? 4.821 -1.481 9.014 1.00 89.69 211 PHE A C 1
ATOM 1717 O O . PHE A 1 211 ? 4.162 -2.515 8.987 1.00 89.69 211 PHE A O 1
ATOM 1724 N N . LYS A 1 212 ? 5.075 -0.782 10.130 1.00 89.44 212 LYS A N 1
ATOM 1725 C CA . LYS A 1 212 ? 4.625 -1.134 11.483 1.00 89.44 212 LYS A CA 1
ATOM 1726 C C . LYS A 1 212 ? 3.359 -0.391 11.922 1.00 89.44 212 LYS A C 1
ATOM 1728 O O . LYS A 1 212 ? 2.965 -0.530 13.066 1.00 89.44 212 LYS A O 1
ATOM 1733 N N . SER A 1 213 ? 2.788 0.457 11.068 1.00 95.75 213 SER A N 1
ATOM 1734 C CA . SER A 1 213 ? 1.595 1.221 11.431 1.00 95.75 213 SER A CA 1
ATOM 1735 C C . SER A 1 213 ? 0.379 0.318 11.598 1.00 95.75 213 SER A C 1
ATOM 1737 O O . SER A 1 213 ? 0.150 -0.565 10.768 1.00 95.75 213 SER A O 1
ATOM 1739 N N . ASP A 1 214 ? -0.435 0.617 12.599 1.00 96.88 214 ASP A N 1
ATOM 1740 C CA . ASP A 1 214 ? -1.722 -0.033 12.820 1.00 96.88 214 ASP A CA 1
ATOM 1741 C C . ASP A 1 214 ? -2.842 0.644 12.019 1.00 96.88 214 ASP A C 1
ATOM 1743 O O . ASP A 1 214 ? -2.676 1.725 11.439 1.00 96.88 214 ASP A O 1
ATOM 1747 N N . ILE A 1 215 ? -3.984 -0.037 11.940 1.00 97.12 215 ILE A N 1
ATOM 1748 C CA . ILE A 1 215 ? -5.224 0.480 11.364 1.00 97.12 215 ILE A CA 1
ATOM 1749 C C . ILE A 1 215 ? -6.053 1.055 12.512 1.00 97.12 215 ILE A C 1
ATOM 1751 O O . ILE A 1 215 ? -6.843 0.345 13.132 1.00 97.12 215 ILE A O 1
ATOM 1755 N N . ASP A 1 216 ? -5.838 2.338 12.792 1.00 95.75 216 ASP A N 1
ATOM 1756 C CA . ASP A 1 216 ? -6.511 3.071 13.865 1.00 95.75 216 ASP A CA 1
ATOM 1757 C C . ASP A 1 216 ? -7.960 3.408 13.473 1.00 95.75 216 ASP A C 1
ATOM 1759 O O . ASP A 1 216 ? -8.199 4.183 12.537 1.00 95.75 216 ASP A O 1
ATOM 1763 N N . LEU A 1 217 ? -8.932 2.827 14.181 1.00 95.88 217 LEU A N 1
ATOM 1764 C CA . LEU A 1 217 ? -10.362 3.016 13.918 1.00 95.88 217 LEU A CA 1
ATOM 1765 C C . LEU A 1 217 ? -11.072 3.586 15.137 1.00 95.88 217 LEU A C 1
ATOM 1767 O O . LEU A 1 217 ? -11.009 3.005 16.212 1.00 95.88 217 LEU A O 1
ATOM 1771 N N . LEU A 1 218 ? -11.798 4.686 14.972 1.00 94.44 218 LEU A N 1
ATOM 1772 C CA . LEU A 1 218 ? -12.772 5.156 15.951 1.00 94.44 218 LEU A CA 1
ATOM 1773 C C . LEU A 1 218 ? -14.129 4.573 15.562 1.00 94.44 218 LEU A C 1
ATOM 1775 O O . LEU A 1 218 ? -14.572 4.754 14.426 1.00 94.44 218 LEU A O 1
ATOM 1779 N N . ILE A 1 219 ? -14.771 3.868 16.491 1.00 96.06 219 ILE A N 1
ATOM 1780 C CA . ILE A 1 219 ? -16.076 3.243 16.269 1.00 96.06 219 ILE A CA 1
ATOM 1781 C C . ILE A 1 219 ? -17.045 3.716 17.346 1.00 96.06 219 ILE A C 1
ATOM 1783 O O . ILE A 1 219 ? -16.782 3.556 18.539 1.00 96.06 219 ILE A O 1
ATOM 1787 N N . ILE A 1 220 ? -18.170 4.287 16.916 1.00 95.38 220 ILE A N 1
ATOM 1788 C CA . ILE A 1 220 ? -19.221 4.774 17.814 1.00 95.38 220 ILE A CA 1
ATOM 1789 C C . ILE A 1 220 ? -20.410 3.824 17.732 1.00 95.38 220 ILE A C 1
ATOM 1791 O O . ILE A 1 220 ? -21.003 3.670 16.666 1.00 95.38 220 ILE A O 1
ATOM 1795 N N . THR A 1 221 ? -20.744 3.169 18.840 1.00 96.12 221 THR A N 1
ATOM 1796 C CA . THR A 1 221 ? -21.795 2.145 18.916 1.00 96.12 221 THR A CA 1
ATOM 1797 C C . THR A 1 221 ? -22.395 2.069 20.317 1.00 96.12 221 THR A C 1
ATOM 1799 O O . THR A 1 221 ? -21.703 2.305 21.307 1.00 96.12 221 THR A O 1
ATOM 1802 N N . GLU A 1 222 ? -23.663 1.675 20.402 1.00 95.56 222 GLU A N 1
ATOM 1803 C CA . GLU A 1 222 ? -24.309 1.341 21.675 1.00 95.56 222 GLU A CA 1
ATOM 1804 C C . GLU A 1 222 ? -23.965 -0.094 22.134 1.00 95.56 222 GLU A C 1
ATOM 1806 O O . GLU A 1 222 ? -24.006 -0.383 23.328 1.00 95.56 222 GLU A O 1
ATOM 1811 N N . ASN A 1 223 ? -23.535 -0.988 21.227 1.00 95.56 223 ASN A N 1
ATOM 1812 C CA . ASN A 1 223 ? -23.181 -2.377 21.551 1.00 95.56 223 ASN A CA 1
ATOM 1813 C C . ASN A 1 223 ? -21.673 -2.651 21.427 1.00 95.56 223 ASN A C 1
ATOM 1815 O O . ASN A 1 223 ? -21.189 -3.298 20.496 1.00 95.56 223 ASN A O 1
ATOM 1819 N N . LYS A 1 224 ? -20.891 -2.179 22.403 1.00 96.44 224 LYS A N 1
ATOM 1820 C CA . LYS A 1 224 ? -19.421 -2.318 22.372 1.00 96.44 224 LYS A CA 1
ATOM 1821 C C . LYS A 1 224 ? -18.944 -3.769 22.384 1.00 96.44 224 LYS A C 1
ATOM 1823 O O . LYS A 1 224 ? -17.880 -4.046 21.836 1.00 96.44 224 LYS A O 1
ATOM 1828 N N . LYS A 1 225 ? -19.668 -4.671 23.056 1.00 96.25 225 LYS A N 1
ATOM 1829 C CA . LYS A 1 225 ? -19.259 -6.075 23.200 1.00 96.25 225 LYS A CA 1
ATOM 1830 C C . LYS A 1 225 ? -19.322 -6.790 21.852 1.00 96.25 225 LYS A C 1
ATOM 1832 O O . LYS A 1 225 ? -18.313 -7.338 21.423 1.00 96.25 225 LYS A O 1
ATOM 1837 N N . GLU A 1 226 ? -20.452 -6.673 21.162 1.00 96.31 226 GLU A N 1
ATOM 1838 C CA . GLU A 1 226 ? -20.646 -7.256 19.832 1.00 96.31 226 GLU A CA 1
ATOM 1839 C C . GLU A 1 226 ? -19.608 -6.741 18.825 1.00 96.31 226 GLU A C 1
ATOM 1841 O O . GLU A 1 226 ? -18.977 -7.521 18.116 1.00 96.31 226 GLU A O 1
ATOM 1846 N N . ILE A 1 227 ? -19.350 -5.428 18.795 1.00 97.00 227 ILE A N 1
ATOM 1847 C CA . ILE A 1 227 ? -18.367 -4.870 17.856 1.00 97.00 227 ILE A CA 1
ATOM 1848 C C . ILE A 1 227 ? -16.940 -5.348 18.157 1.00 97.00 227 ILE A C 1
ATOM 1850 O O . ILE A 1 227 ? -16.165 -5.571 17.226 1.00 97.00 227 ILE A O 1
ATOM 1854 N N . LYS A 1 228 ? -16.573 -5.550 19.430 1.00 96.50 228 LYS A N 1
ATOM 1855 C CA . LYS A 1 228 ? -15.269 -6.140 19.779 1.00 96.50 228 LYS A CA 1
ATOM 1856 C C . LYS A 1 228 ? -15.123 -7.557 19.224 1.00 96.50 228 LYS A C 1
ATOM 1858 O O . LYS A 1 228 ? -14.064 -7.876 18.692 1.00 96.50 228 LYS A O 1
ATOM 1863 N N . GLU A 1 229 ? -16.165 -8.379 19.328 1.00 96.19 229 GLU A N 1
ATOM 1864 C CA . GLU A 1 229 ? -16.178 -9.748 18.796 1.00 96.19 229 GLU A CA 1
ATOM 1865 C C . GLU A 1 229 ? -15.996 -9.742 17.267 1.00 96.19 229 GLU A C 1
ATOM 1867 O O . GLU A 1 229 ? -15.071 -10.378 16.762 1.00 96.19 229 GLU A O 1
ATOM 1872 N N . ILE A 1 230 ? -16.749 -8.901 16.547 1.00 96.06 230 ILE A N 1
ATOM 1873 C CA . ILE A 1 230 ? -16.631 -8.753 15.083 1.00 96.06 230 ILE A CA 1
ATOM 1874 C C . ILE A 1 230 ? -15.221 -8.301 14.661 1.00 96.06 230 ILE A C 1
ATOM 1876 O O . ILE A 1 230 ? -14.651 -8.819 13.696 1.00 96.06 230 ILE A O 1
ATOM 1880 N N . ILE A 1 231 ? -14.627 -7.328 15.363 1.00 96.56 231 ILE A N 1
ATOM 1881 C CA . ILE A 1 231 ? -13.265 -6.872 15.047 1.00 96.56 231 ILE A CA 1
ATOM 1882 C C . ILE A 1 231 ? -12.241 -7.984 15.296 1.00 96.56 231 ILE A C 1
ATOM 1884 O O . ILE A 1 231 ? -11.346 -8.165 14.469 1.00 96.56 231 ILE A O 1
ATOM 1888 N N . ASN A 1 232 ? -12.384 -8.756 16.377 1.00 95.38 232 ASN A N 1
ATOM 1889 C CA . ASN A 1 232 ? -11.493 -9.878 16.680 1.00 95.38 232 ASN A CA 1
ATOM 1890 C C . ASN A 1 232 ? -11.545 -10.966 15.596 1.00 95.38 232 ASN A C 1
ATOM 1892 O O . ASN A 1 232 ? -10.498 -11.467 15.183 1.00 95.38 232 ASN A O 1
ATOM 1896 N N . GLU A 1 233 ? -12.731 -11.290 15.079 1.00 94.81 233 GLU A N 1
ATOM 1897 C CA . GLU A 1 233 ? -12.887 -12.234 13.964 1.00 94.81 233 GLU A CA 1
ATOM 1898 C C . GLU A 1 233 ? -12.175 -11.737 12.696 1.00 94.81 233 GLU A C 1
ATOM 1900 O O . GLU A 1 233 ? -11.436 -12.478 12.038 1.00 94.81 233 GLU A O 1
ATOM 1905 N N . LYS A 1 234 ? -12.324 -10.446 12.378 1.00 95.38 234 LYS A N 1
ATOM 1906 C CA . LYS A 1 234 ? -11.683 -9.816 11.212 1.00 95.38 234 LYS A CA 1
ATOM 1907 C C . LYS A 1 234 ? -10.174 -9.647 11.367 1.00 95.38 234 LYS A C 1
ATOM 1909 O O . LYS A 1 234 ? -9.454 -9.646 10.362 1.00 95.38 234 LYS A O 1
ATOM 1914 N N . GLN A 1 235 ? -9.688 -9.511 12.600 1.00 95.94 235 GLN A N 1
ATOM 1915 C CA . GLN A 1 235 ? -8.288 -9.244 12.921 1.00 95.94 235 GLN A CA 1
ATOM 1916 C C . GLN A 1 235 ? -7.354 -10.247 12.244 1.00 95.94 235 GLN A C 1
ATOM 1918 O O . GLN A 1 235 ? -6.373 -9.848 11.614 1.00 95.94 235 GLN A O 1
ATOM 1923 N N . ARG A 1 236 ? -7.689 -11.542 12.316 1.00 94.06 236 ARG A N 1
ATOM 1924 C CA . ARG A 1 236 ? -6.873 -12.619 11.745 1.00 94.06 236 ARG A CA 1
ATOM 1925 C C . ARG A 1 236 ? -6.667 -12.439 10.244 1.00 94.06 236 ARG A C 1
ATOM 1927 O O . ARG A 1 236 ? -5.528 -12.386 9.782 1.00 94.06 236 ARG A O 1
ATOM 1934 N N . TYR A 1 237 ? -7.755 -12.285 9.492 1.00 94.31 237 TYR A N 1
ATOM 1935 C CA . TYR A 1 237 ? -7.689 -12.115 8.041 1.00 94.31 237 TYR A CA 1
ATOM 1936 C C . TYR A 1 237 ? -6.926 -10.842 7.646 1.00 94.31 237 TYR A C 1
ATOM 1938 O O . TYR A 1 237 ? -6.094 -10.869 6.734 1.00 94.31 237 TYR A O 1
ATOM 1946 N N . ILE A 1 238 ? -7.165 -9.722 8.337 1.00 95.69 238 ILE A N 1
ATOM 1947 C CA . ILE A 1 238 ? -6.478 -8.456 8.048 1.00 95.69 238 ILE A CA 1
ATOM 1948 C C . ILE A 1 238 ? -4.980 -8.553 8.349 1.00 95.69 238 ILE A C 1
ATOM 1950 O O . ILE A 1 238 ? -4.165 -8.110 7.537 1.00 95.69 238 ILE A O 1
ATOM 1954 N N . THR A 1 239 ? -4.584 -9.193 9.447 1.00 94.94 239 THR A N 1
ATOM 1955 C CA . THR A 1 239 ? -3.167 -9.407 9.754 1.00 94.94 239 THR A CA 1
ATOM 1956 C C . THR A 1 239 ? -2.506 -10.351 8.755 1.00 94.94 239 THR A C 1
ATOM 1958 O O . THR A 1 239 ? -1.428 -10.042 8.253 1.00 94.94 239 THR A O 1
ATOM 1961 N N . GLU A 1 240 ? -3.150 -11.452 8.372 1.00 93.50 240 GLU A N 1
ATOM 1962 C CA . GLU A 1 240 ? -2.581 -12.391 7.400 1.00 93.50 240 GLU A CA 1
ATOM 1963 C C . GLU A 1 240 ? -2.433 -11.773 5.992 1.00 93.50 240 GLU A C 1
ATOM 1965 O O . GLU A 1 240 ? -1.425 -12.014 5.305 1.00 93.50 240 GLU A O 1
ATOM 1970 N N . SER A 1 241 ? -3.406 -10.954 5.569 1.00 94.75 241 SER A N 1
ATOM 1971 C CA . SER A 1 241 ? -3.478 -10.380 4.216 1.00 94.75 241 SER A CA 1
ATOM 1972 C C . SER A 1 241 ? -2.780 -9.026 4.054 1.00 94.75 241 SER A C 1
ATOM 1974 O O . SER A 1 241 ? -2.156 -8.780 3.017 1.00 94.75 241 SER A O 1
ATOM 1976 N N . CYS A 1 242 ? -2.786 -8.166 5.071 1.00 94.94 242 CYS A N 1
ATOM 1977 C CA . CYS A 1 242 ? -2.153 -6.840 5.035 1.00 94.94 242 CYS A CA 1
ATOM 1978 C C . CYS A 1 242 ? -0.872 -6.764 5.883 1.00 94.94 242 CYS A C 1
ATOM 1980 O O . CYS A 1 242 ? 0.002 -5.933 5.625 1.00 94.94 242 CYS A O 1
ATOM 1982 N N . GLY A 1 243 ? -0.714 -7.630 6.885 1.00 94.19 243 GLY A N 1
ATOM 1983 C CA . GLY A 1 243 ? 0.386 -7.533 7.849 1.00 94.19 243 GLY A CA 1
ATOM 1984 C C . GLY A 1 243 ? 0.270 -6.308 8.760 1.00 94.19 243 GLY A C 1
ATOM 1985 O O . GLY A 1 243 ? 1.291 -5.806 9.215 1.00 94.19 243 GLY A O 1
ATOM 1986 N N . ASN A 1 244 ? -0.942 -5.778 8.952 1.00 96.19 244 ASN A N 1
ATOM 1987 C CA . ASN A 1 244 ? -1.252 -4.717 9.915 1.00 96.19 244 ASN A CA 1
ATOM 1988 C C . ASN A 1 244 ? -2.237 -5.259 10.958 1.00 96.19 244 ASN A C 1
ATOM 1990 O O . ASN A 1 244 ? -2.972 -6.214 10.685 1.00 96.19 244 ASN A O 1
ATOM 1994 N N . VAL A 1 245 ? -2.275 -4.626 12.127 1.00 96.50 245 VAL A N 1
ATOM 1995 C CA . VAL A 1 245 ? -3.244 -4.923 13.187 1.00 96.50 245 VAL A CA 1
ATOM 1996 C C . VAL A 1 245 ? -4.350 -3.865 13.174 1.00 96.50 245 VAL A C 1
ATOM 1998 O O . VAL A 1 245 ? -4.106 -2.731 12.762 1.00 96.50 245 VAL A O 1
ATOM 2001 N N . ILE A 1 246 ? -5.580 -4.234 13.544 1.00 97.44 246 ILE A N 1
ATOM 2002 C CA . ILE A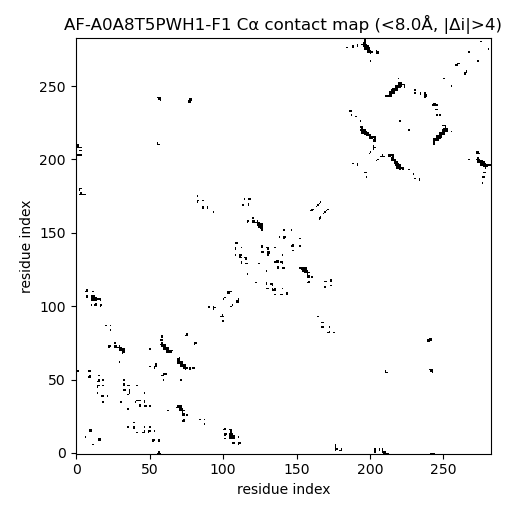 1 246 ? -6.661 -3.267 13.741 1.00 97.44 246 ILE A CA 1
ATOM 2003 C C . ILE A 1 246 ? -6.549 -2.772 15.180 1.00 97.44 246 ILE A C 1
ATOM 2005 O O . ILE A 1 246 ? -6.502 -3.570 16.110 1.00 97.44 246 ILE A O 1
ATOM 2009 N N . SER A 1 247 ? -6.523 -1.456 15.360 1.00 96.94 247 SER A N 1
ATOM 2010 C CA . SER A 1 247 ? -6.520 -0.808 16.669 1.00 96.94 247 SER A CA 1
ATOM 2011 C C . SER A 1 247 ? -7.851 -0.070 16.848 1.00 96.94 247 SER A C 1
ATOM 2013 O O . SER A 1 247 ? -7.985 1.081 16.418 1.00 96.94 247 SER A O 1
ATOM 2015 N N . PRO A 1 248 ? -8.895 -0.743 17.375 1.00 96.69 248 PRO A N 1
ATOM 2016 C CA . PRO A 1 248 ? -10.214 -0.146 17.508 1.00 96.69 248 PRO A CA 1
ATOM 2017 C C . PRO A 1 248 ? -10.330 0.655 18.813 1.00 96.69 248 PRO A C 1
ATOM 2019 O O . PRO A 1 248 ? -10.173 0.128 19.914 1.00 96.69 248 PRO A O 1
ATOM 2022 N N . TYR A 1 249 ? -10.701 1.926 18.704 1.00 94.94 249 TYR A N 1
ATOM 2023 C CA . TYR A 1 249 ? -11.154 2.750 19.814 1.00 94.94 249 TYR A CA 1
ATOM 2024 C C . TYR A 1 249 ? -12.682 2.829 19.788 1.00 94.94 249 TYR A C 1
ATOM 2026 O O . TYR A 1 249 ? -13.273 3.567 19.001 1.00 94.94 249 TYR A O 1
ATOM 2034 N N . ILE A 1 250 ? -13.320 2.004 20.619 1.00 96.19 250 ILE A N 1
ATOM 2035 C CA . ILE A 1 250 ? -14.774 1.804 20.627 1.00 96.19 250 ILE A CA 1
ATOM 2036 C C . ILE A 1 250 ? -15.389 2.593 21.784 1.00 96.19 250 ILE A C 1
ATOM 2038 O O . ILE A 1 250 ? -14.978 2.417 22.932 1.00 96.19 250 ILE A O 1
ATOM 2042 N N . MET A 1 251 ? -16.392 3.419 21.492 1.00 95.00 251 MET A N 1
ATOM 2043 C CA . MET A 1 251 ? -17.132 4.199 22.489 1.00 95.00 251 MET A CA 1
ATOM 2044 C C . MET A 1 251 ? -18.613 4.329 22.136 1.00 95.00 251 MET A C 1
ATOM 2046 O O . MET A 1 251 ? -19.008 4.077 21.003 1.00 95.00 251 MET A O 1
ATOM 2050 N N . ASP A 1 252 ? -19.425 4.726 23.110 1.00 95.06 252 ASP A N 1
ATOM 2051 C CA . ASP A 1 252 ? -20.832 5.083 22.889 1.00 95.06 252 ASP A CA 1
ATOM 2052 C C . ASP A 1 252 ? -20.990 6.601 22.689 1.00 95.06 252 ASP A C 1
ATOM 2054 O O . ASP A 1 252 ? -20.029 7.371 22.826 1.00 95.06 252 ASP A O 1
ATOM 2058 N N . ARG A 1 253 ? -22.209 7.056 22.361 1.00 90.88 253 ARG A N 1
ATOM 2059 C CA . ARG A 1 253 ? -22.476 8.491 22.157 1.00 90.88 253 ARG A CA 1
ATOM 2060 C C . ARG A 1 253 ? -22.196 9.323 23.415 1.00 90.88 253 ARG A C 1
ATOM 2062 O O . ARG A 1 253 ? -21.677 10.435 23.307 1.00 90.88 253 ARG A O 1
ATOM 2069 N N . LYS A 1 254 ? -22.484 8.803 24.615 1.00 91.56 254 LYS A N 1
ATOM 2070 C CA . LYS A 1 254 ? -22.274 9.531 25.882 1.00 91.56 254 LYS A CA 1
ATOM 2071 C C . LYS A 1 254 ? -20.783 9.754 26.144 1.00 91.56 254 LYS A C 1
ATOM 2073 O O . LYS A 1 254 ? -20.374 10.859 26.500 1.00 91.56 254 LYS A O 1
ATOM 2078 N N . GLU A 1 255 ? -19.964 8.728 25.950 1.00 93.06 255 GLU A N 1
ATOM 2079 C CA . GLU A 1 255 ? -18.508 8.798 26.063 1.00 93.06 255 GLU A CA 1
ATOM 2080 C C . GLU A 1 255 ? -17.893 9.725 25.021 1.00 93.06 255 GLU A C 1
ATOM 2082 O O . GLU A 1 255 ? -17.002 10.504 25.366 1.00 93.06 255 GLU A O 1
ATOM 2087 N N . TYR A 1 256 ? -18.387 9.686 23.779 1.00 89.88 256 TYR A N 1
ATOM 2088 C CA . TYR A 1 256 ? -17.952 10.613 22.740 1.00 89.88 256 TYR A CA 1
ATOM 2089 C C . TYR A 1 256 ? -18.179 12.065 23.170 1.00 89.88 256 TYR A C 1
ATOM 2091 O O . TYR A 1 256 ? -17.236 12.855 23.175 1.00 89.88 256 TYR A O 1
ATOM 2099 N N . HIS A 1 257 ? -19.389 12.413 23.621 1.00 87.62 257 HIS A N 1
ATOM 2100 C CA . HIS A 1 257 ? -19.697 13.776 24.061 1.00 87.62 257 HIS A CA 1
ATOM 2101 C C . HIS A 1 257 ? -18.847 14.238 25.248 1.00 87.62 257 HIS A C 1
ATOM 2103 O O . HIS A 1 257 ? -18.446 15.398 25.273 1.00 87.62 257 HIS A O 1
ATOM 2109 N N . LYS A 1 258 ? -18.521 13.343 26.190 1.00 89.25 258 LYS A N 1
ATOM 2110 C CA . LYS A 1 258 ? -17.617 13.651 27.312 1.00 89.25 258 LYS A CA 1
ATOM 2111 C C . LYS A 1 258 ? -16.172 13.870 26.865 1.00 89.25 258 LYS A C 1
ATOM 2113 O O . LYS A 1 258 ? -15.462 14.677 27.452 1.00 89.25 258 LYS A O 1
ATOM 2118 N N . LYS A 1 259 ? -15.718 13.131 25.849 1.00 86.88 259 LYS A N 1
ATOM 2119 C CA . LYS A 1 259 ? -14.323 13.151 25.387 1.00 86.88 259 LYS A CA 1
ATOM 2120 C C . LYS A 1 259 ? -14.075 14.096 24.216 1.00 86.88 259 LYS A C 1
ATOM 2122 O O . LYS A 1 259 ? -12.913 14.297 23.869 1.00 86.88 259 LYS A O 1
ATOM 2127 N N . LYS A 1 260 ? -15.117 14.679 23.614 1.00 81.56 260 LYS A N 1
ATOM 2128 C CA . LYS A 1 260 ? -15.034 15.485 22.383 1.00 81.56 260 LYS A CA 1
ATOM 2129 C C . LYS A 1 260 ? -14.024 16.639 22.469 1.00 81.56 260 LYS A C 1
ATOM 2131 O O . LYS A 1 260 ? -13.442 16.994 21.449 1.00 81.56 260 LYS A O 1
ATOM 2136 N N . ASP A 1 261 ? -13.798 17.170 23.671 1.00 84.62 261 ASP A N 1
ATOM 2137 C CA . ASP A 1 261 ? -12.912 18.311 23.925 1.00 84.62 261 ASP A CA 1
ATOM 2138 C C . ASP A 1 261 ? -11.519 17.900 24.433 1.00 84.62 261 ASP A C 1
ATOM 2140 O O . ASP A 1 261 ? -10.676 18.755 24.688 1.00 84.62 261 ASP A O 1
ATOM 2144 N N . THR A 1 262 ? -11.240 16.599 24.558 1.00 86.56 262 THR A N 1
ATOM 2145 C CA . THR A 1 262 ? -9.909 16.105 24.953 1.00 86.56 262 THR A CA 1
ATOM 2146 C C . THR A 1 262 ? -8.853 16.422 23.888 1.00 86.56 262 THR A C 1
ATOM 2148 O O . THR A 1 262 ? -9.191 16.458 22.702 1.00 86.56 262 THR A O 1
ATOM 2151 N N . PRO A 1 263 ? -7.561 16.567 24.253 1.00 82.50 263 PRO A N 1
ATOM 2152 C CA . PRO A 1 263 ? -6.492 16.844 23.289 1.00 82.50 263 PRO A CA 1
ATOM 2153 C C . PRO A 1 263 ? -6.455 15.849 22.126 1.00 82.50 263 PRO A C 1
ATOM 2155 O O . PRO A 1 263 ? -6.314 16.257 20.979 1.00 82.50 263 PRO A O 1
ATOM 2158 N N . PHE A 1 264 ? -6.674 14.562 22.408 1.00 82.12 264 PHE A N 1
ATOM 2159 C CA . PHE A 1 264 ? -6.759 13.516 21.388 1.00 82.12 264 PHE A CA 1
ATOM 2160 C C . PHE A 1 264 ? -7.910 13.751 20.396 1.00 82.12 264 PHE A C 1
ATOM 2162 O O . PHE A 1 264 ? -7.694 13.721 19.186 1.00 82.12 264 PHE A O 1
ATOM 2169 N N . MET A 1 265 ? -9.128 14.024 20.884 1.00 82.56 265 MET A N 1
ATOM 2170 C CA . MET A 1 265 ? -10.278 14.283 20.008 1.00 82.56 265 MET A CA 1
ATOM 2171 C C . MET A 1 265 ? -10.133 15.599 19.252 1.00 82.56 265 MET A C 1
ATOM 2173 O O . MET A 1 265 ? -10.464 15.663 18.074 1.00 82.56 265 MET A O 1
ATOM 2177 N N . GLN A 1 266 ? -9.590 16.636 19.886 1.00 79.75 266 GLN A N 1
ATOM 2178 C CA . GLN A 1 266 ? -9.277 17.884 19.200 1.00 79.75 266 GLN A CA 1
ATOM 2179 C C . GLN A 1 266 ? -8.215 17.683 18.118 1.00 79.75 266 GLN A C 1
ATOM 2181 O O . GLN A 1 266 ? -8.329 18.282 17.055 1.00 79.75 266 GLN A O 1
ATOM 2186 N N . GLU A 1 267 ? -7.204 16.841 18.345 1.00 78.06 267 GLU A N 1
ATOM 2187 C CA . GLU A 1 267 ? -6.227 16.490 17.314 1.00 78.06 267 GLU A CA 1
ATOM 2188 C C . GLU A 1 267 ? -6.906 15.752 16.155 1.00 78.06 267 GLU A C 1
ATOM 2190 O O . GLU A 1 267 ? -6.692 16.111 15.000 1.00 78.06 267 GLU A O 1
ATOM 2195 N N . LEU A 1 268 ? -7.794 14.798 16.447 1.00 78.94 268 LEU A N 1
ATOM 2196 C CA . LEU A 1 268 ? -8.591 14.091 15.441 1.00 78.94 268 LEU A CA 1
ATOM 2197 C C . LEU A 1 268 ? -9.459 15.068 14.622 1.00 78.94 268 LEU A C 1
ATOM 2199 O O . LEU A 1 268 ? -9.484 14.972 13.397 1.00 78.94 268 LEU A O 1
ATOM 2203 N N . LYS A 1 269 ? -10.088 16.058 15.274 1.00 72.50 269 LYS A N 1
ATOM 2204 C CA . LYS A 1 269 ? -10.898 17.115 14.634 1.00 72.50 269 LYS A CA 1
ATOM 2205 C C . LYS A 1 269 ? -10.083 18.101 13.805 1.00 72.50 269 LYS A C 1
ATOM 2207 O O . LYS A 1 269 ? -10.515 18.494 12.725 1.00 72.50 269 LYS A O 1
AT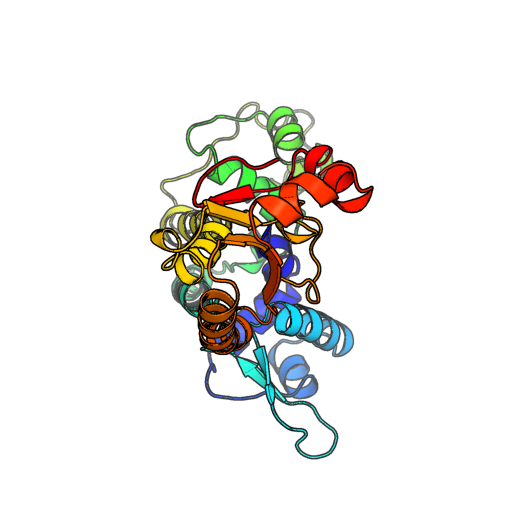OM 2212 N N . LYS A 1 270 ? -8.912 18.505 14.305 1.00 67.62 270 LYS A N 1
ATOM 2213 C CA . LYS A 1 270 ? -7.981 19.422 13.622 1.00 67.62 270 LYS A CA 1
ATOM 2214 C C . LYS A 1 270 ? -7.316 18.768 12.416 1.00 67.62 270 LYS A C 1
ATOM 2216 O O . LYS A 1 270 ? -6.855 19.462 11.514 1.00 67.62 270 LYS A O 1
ATOM 2221 N N . GLN A 1 271 ? -7.228 17.442 12.396 1.00 58.84 271 GLN A N 1
ATOM 2222 C CA . GLN A 1 271 ? -6.689 16.721 11.259 1.00 58.84 271 GLN A CA 1
ATOM 2223 C C . GLN A 1 271 ? -7.690 16.779 10.094 1.00 58.84 271 GLN A C 1
ATOM 2225 O O . GLN A 1 271 ? -8.698 16.083 10.103 1.00 58.84 271 GLN A O 1
ATOM 2230 N N . GLU A 1 272 ? -7.347 17.484 9.011 1.00 58.00 272 GLU A N 1
ATOM 2231 C CA . GLU A 1 272 ? -8.002 17.381 7.684 1.00 58.00 272 GLU A CA 1
ATOM 2232 C C . GLU A 1 272 ? -7.975 15.953 7.076 1.00 58.00 272 GLU A C 1
ATOM 2234 O O . GLU A 1 272 ? -8.286 15.750 5.906 1.00 58.00 272 GLU A O 1
ATOM 2239 N N . ASN A 1 273 ? -7.554 14.940 7.835 1.00 68.94 273 ASN A N 1
ATOM 2240 C CA . ASN A 1 273 ? -7.038 13.681 7.318 1.00 68.94 273 ASN A CA 1
ATOM 2241 C C . ASN A 1 273 ? -7.589 12.438 8.027 1.00 68.94 273 ASN A C 1
ATOM 2243 O O . ASN A 1 273 ? -6.971 11.384 7.928 1.00 68.94 273 ASN A O 1
ATOM 2247 N N . TYR A 1 274 ? -8.720 12.514 8.729 1.00 87.25 274 TYR A N 1
ATOM 2248 C CA . TYR A 1 274 ? -9.507 11.308 9.010 1.00 87.25 274 TYR A CA 1
ATOM 2249 C C . TYR A 1 274 ? -10.319 10.914 7.769 1.00 87.25 274 TYR A C 1
ATOM 2251 O O . TYR A 1 274 ? -10.554 11.718 6.864 1.00 87.25 274 TYR A O 1
ATOM 2259 N N . LYS A 1 275 ? -10.789 9.668 7.724 1.00 91.19 275 LYS A N 1
ATOM 2260 C CA . LYS A 1 275 ? -11.694 9.193 6.674 1.00 91.19 275 LYS A CA 1
ATOM 2261 C C . LYS A 1 275 ? -12.902 8.535 7.311 1.00 91.19 275 LYS A C 1
ATOM 2263 O O . LYS A 1 275 ? -12.769 7.491 7.942 1.00 91.19 275 LYS A O 1
ATOM 2268 N N . VAL A 1 276 ? -14.078 9.122 7.103 1.00 93.06 2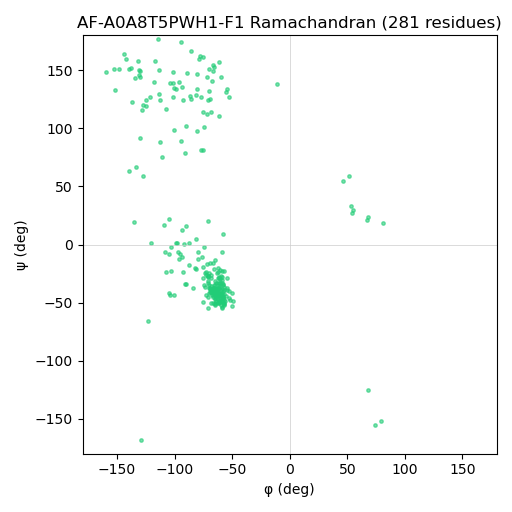76 VAL A N 1
ATOM 2269 C CA . VAL A 1 276 ? -15.342 8.474 7.468 1.00 93.06 276 VAL A CA 1
ATOM 2270 C C . VAL A 1 276 ? -15.525 7.279 6.543 1.00 93.06 276 VAL A C 1
ATOM 2272 O O . VAL A 1 276 ? -15.626 7.410 5.320 1.00 93.06 276 VAL A O 1
ATOM 2275 N N . TRP A 1 277 ? -15.487 6.089 7.120 1.00 95.06 277 TRP A N 1
ATOM 2276 C CA . TRP A 1 277 ? -15.735 4.853 6.401 1.00 95.06 277 TRP A CA 1
ATOM 2277 C C . TRP A 1 277 ? -17.212 4.469 6.452 1.00 95.06 277 TRP A C 1
ATOM 2279 O O . TRP A 1 277 ? -17.720 3.965 5.452 1.00 95.06 277 TRP A O 1
ATOM 2289 N N . TRP A 1 278 ? -17.914 4.765 7.541 1.00 95.94 278 TRP A N 1
ATOM 2290 C CA . TRP A 1 278 ? -19.349 4.520 7.656 1.00 95.94 278 TRP A CA 1
ATOM 2291 C C . TRP A 1 278 ? -20.027 5.559 8.546 1.00 95.94 278 TRP A C 1
ATOM 2293 O O . TRP A 1 278 ? -19.403 6.045 9.488 1.00 95.94 278 TRP A O 1
ATOM 2303 N N . GLY A 1 279 ? -21.305 5.822 8.271 1.00 91.81 279 GLY A N 1
ATOM 2304 C CA . GLY A 1 279 ? -22.189 6.577 9.147 1.00 91.81 279 GLY A CA 1
ATOM 2305 C C . GLY A 1 279 ? -21.917 8.076 9.174 1.00 91.81 279 GLY A C 1
ATOM 2306 O O . GLY A 1 279 ? -21.407 8.663 8.216 1.00 91.81 279 GLY A O 1
ATOM 2307 N N . GLU A 1 280 ? -22.306 8.700 10.281 1.00 85.19 280 GLU A N 1
ATOM 2308 C CA . GLU A 1 280 ? -22.223 10.146 10.451 1.00 85.19 280 GLU A CA 1
ATOM 2309 C C . GLU A 1 280 ? -20.763 10.619 10.502 1.00 85.19 280 GLU A C 1
ATOM 2311 O O . GLU A 1 280 ? -19.856 9.932 10.993 1.00 85.19 280 GLU A O 1
ATOM 2316 N N . LYS A 1 281 ? -20.538 11.846 10.027 1.00 80.19 281 LYS A N 1
ATOM 2317 C CA . LYS A 1 281 ? -19.275 12.559 10.213 1.00 80.19 281 LYS A CA 1
ATOM 2318 C C . LYS A 1 281 ? -19.223 13.055 11.659 1.00 80.19 281 LYS A C 1
ATOM 2320 O O . LYS A 1 281 ? -19.570 14.194 11.945 1.00 80.19 281 LYS A O 1
ATOM 2325 N N . ILE A 1 282 ? -18.852 12.162 12.571 1.00 66.94 282 ILE A N 1
ATOM 2326 C CA . ILE A 1 282 ? -18.838 12.444 14.008 1.00 66.94 282 ILE A CA 1
ATOM 2327 C C . ILE A 1 282 ? -17.468 12.983 14.399 1.00 66.94 282 ILE A C 1
ATOM 2329 O O . ILE A 1 282 ? -16.615 12.234 14.876 1.00 66.94 282 ILE A O 1
ATOM 2333 N N . ILE A 1 283 ? -17.248 14.269 14.107 1.00 60.81 283 ILE A N 1
ATOM 2334 C CA . ILE A 1 283 ? -16.017 15.014 14.407 1.00 60.81 283 ILE A CA 1
ATOM 2335 C C . ILE A 1 283 ? -16.388 16.432 14.809 1.00 60.81 283 ILE A C 1
ATOM 2337 O O . ILE A 1 283 ? -16.859 17.188 13.941 1.00 60.81 283 ILE A O 1
#

Nearest PDB structures (foldseek):
  3eco-assembly1_A  TM=7.341E-01  e=3.667E-02  Staphylococcus aureus subsp. aureus Mu50
  4ija-assembly1_A  TM=8.554E-01  e=2.053E-01  Staphylococcus aureus subsp. aureus N315
  2rdp-assembly1_A-2  TM=6.916E-01  e=9.602E-02  Geobacillus stearothermophilus
  2xv4-assembly1_S  TM=3.031E-01  e=2.043E-03  Homo sapiens
  3fm5-assembly3_B  TM=7.425E-01  e=4.390E-01  Rhodococcus jostii RHA1

Radius of gyration: 21.71 Å; Cα contacts (8 Å, |Δi|>4): 438; chains: 1; bounding box: 51×47×54 Å

Secondary structure (DSSP, 8-state):
---TTHHHHHHSBHHHHHHHHHHHHSTT--EEHHHHHHHHT--HHHHHHHHHHHHHTTSEEEEEEETTEEEEEE-TTSTTHHHHHHHHHHHHHHHTTT--HHHHHSBHHHHHHHHHHHHSTT--B-HHHHHHHTT--HHHHHHHTT-SS-SS--S-B---TTSHHIIIIIHHHHHHHHHHHHHHHHHHGGGGGGSSEEEE-HHHHTT---TT--EEEEEE-S-HHHHHHHHHHHHHHHHHHHS--EEEEEE-HHHHHHHTTSHHHHHHHH-TT-EEEEE----

Mean predicted aligned error: 5.58 Å

Foldseek 3Di:
DAQAPCLCLQQAALLSQLLLLVQLVVQPDWDFLVRSCVVSVHDSVSSVVSLVSCVLQVQWDQPDDPDPTTIIHGQCLAPCNVLVNQQSVLQVVLVVVVHGCCLQSNRSLSSLLLLQCLVPQPDKDALVRSCVSSVHDSQSSCVSVVHNDDPDDPRIDHHPCVDPCNVRRSNSVSVCSVCVVVVVLVLQCPCQVQFQFKKFDDCNLVSNDGSADAREIETEHPCQPVSVVSLVVSQVSCCSHRVHGHDYDYYYPVVCVVCCPPPVNVVRVPDPGMDTSHHDPSD

Solvent-accessible surface area (backbone atoms only — not comparable to full-atom values): 15283 Å² total; per-residue (Å²): 30,54,58,68,71,36,62,47,72,56,26,28,35,44,66,34,38,52,51,51,54,55,41,68,75,39,51,89,49,65,40,36,52,66,57,49,20,67,77,67,72,48,57,56,67,62,44,47,56,39,48,53,54,40,37,36,50,24,46,30,40,79,46,72,64,65,80,92,46,57,24,42,23,48,28,78,62,12,77,58,36,68,61,52,51,53,42,58,58,56,37,54,65,37,43,78,69,82,35,56,63,46,82,57,34,24,30,47,66,43,39,36,47,52,49,46,43,66,76,39,52,86,54,70,30,35,61,62,57,45,10,61,72,32,76,46,53,50,67,60,44,29,49,70,75,73,46,73,78,58,94,72,65,70,73,68,44,66,57,68,67,86,38,63,65,35,67,71,36,52,53,58,54,54,52,45,50,73,38,45,59,56,55,52,45,64,75,64,53,82,58,40,92,71,35,55,23,33,31,37,31,64,42,60,43,59,62,67,48,45,44,83,38,53,48,35,31,44,34,32,25,90,54,61,67,64,54,51,53,56,50,56,66,48,39,57,59,43,30,65,22,38,46,29,50,75,44,76,49,73,38,33,71,69,55,44,67,72,41,52,81,36,72,70,40,42,50,56,56,70,41,96,32,54,40,76,76,30,71,55,84,86,111

Sequence (283 aa):
MIFNNYLNKVFGTKVKVKILRFLFQYPDRGFTSRELSKFINCSHTSISNSLRDIAGMNLIRGFERIGTANYFKINKMSILFNNLKKVFVYEKELLKRNKNLGMYLGSSVKIKILRTISANPDKTYTSRALAKDSNCSHVQVLRTLGNPYMYNPPDKLKLATDKFLYKKILKDIFYFEKNILNKLKNNIVDFGEKVSSIILFGSIARGKETFKSDIDLLIITENKKEIKEIINEKQRYITESCGNVISPYIMDRKEYHKKKDTPFMQELKKQENYKVWWGEKII